Protein AF-A0A952XRR4-F1 (afdb_monomer_lite)

Foldseek 3Di:
DDDAWDWAPWAWEWEPDPPDFIKIKIKTWTWDQKQQWAKEWDFDVVQDDDQQETEIEIDIDGNDDDIDRDTDIHMYMDMDGDHVSRHQKYFYDYPNHTDDIYGYYYDPDDPDDDDPPDDDPPPPPPCDFFDKAFADFDWAWEDDDPAQKIKIKTKDKDQAPPKDWEWAFDPDPDPVTEITTIIGHDPDGHGDIDIDMYIDIGRRPPPDQWYWYQGPVGIDTHGHDYCPDDPPPVDVVVVLPQQFKFKKWFAADVPGDTAAIDIGRPPDDDPPRIDTDDDRDGPVVNVVCRVVPGDDPPDDPDDPDDDPDDPPPPPDDDD

Radius of gyration: 31.75 Å; chains: 1; bounding box: 53×64×87 Å

Secondary structure (DSSP, 8-state):
-PPPPPEEEEEEEEE--TTSPPEEEEEEEEEESSTTEEEEEEE-SS--S-TTEEEEEEEEEE--S------EEEEEEEEEE--TTS-SEEEEEETTEEEEEEEEEEE--------------------PPPEEEE---EEEEEE-TTSSEEEEEEEEEESSTT-EEEEEE-SS--SSPPEEEEEEE-SS-----EEEEEEEEEE-TT--SEEEEE-SS-EEEEEEE----STT---GGGTS-TTEEEEEEEPPPTTSPPEEEEEEETT----TTEEEEEEEEEHHHHHHHHHHHTSPPS-----S--PPPP---------

Structure (mmCIF, N/CA/C/O backbone):
data_AF-A0A952XRR4-F1
#
_entry.id   AF-A0A952XRR4-F1
#
loop_
_atom_site.group_PDB
_atom_site.id
_atom_site.type_symbol
_atom_site.label_atom_id
_atom_site.label_alt_id
_atom_site.label_comp_id
_atom_site.label_asym_id
_atom_site.label_entity_id
_atom_site.label_seq_id
_atom_site.pdbx_PDB_ins_code
_atom_site.Cartn_x
_atom_site.Cartn_y
_atom_site.Cartn_z
_atom_site.occupancy
_atom_site.B_iso_or_equiv
_atom_site.auth_seq_id
_atom_site.auth_comp_id
_atom_site.auth_asym_id
_atom_site.auth_atom_id
_atom_site.pdbx_PDB_model_num
ATOM 1 N N . MET A 1 1 ? 11.750 -14.545 -31.597 1.00 71.88 1 MET A N 1
ATOM 2 C CA . MET A 1 1 ? 11.313 -13.150 -31.357 1.00 71.88 1 MET A CA 1
ATOM 3 C C . MET A 1 1 ? 12.275 -12.533 -30.361 1.00 71.88 1 MET A C 1
ATOM 5 O O . MET A 1 1 ? 12.601 -13.214 -29.397 1.00 71.88 1 MET A O 1
ATOM 9 N N . ALA A 1 2 ? 12.751 -11.310 -30.592 1.00 88.38 2 ALA A N 1
ATOM 10 C CA . ALA A 1 2 ? 13.608 -10.628 -29.622 1.00 88.38 2 ALA A CA 1
ATOM 11 C C . ALA A 1 2 ? 12.838 -10.388 -28.312 1.00 88.38 2 ALA A C 1
ATOM 13 O O . ALA A 1 2 ? 11.663 -10.003 -28.353 1.00 88.38 2 ALA A O 1
ATOM 14 N N . SER A 1 3 ? 13.488 -10.621 -27.169 1.00 93.94 3 SER A N 1
ATOM 15 C CA . SER A 1 3 ? 12.963 -10.217 -25.862 1.00 93.94 3 SER A CA 1
ATOM 16 C C . SER A 1 3 ? 12.715 -8.708 -25.839 1.00 93.94 3 SER A C 1
ATOM 18 O O . SER A 1 3 ? 13.370 -7.958 -26.564 1.00 93.94 3 SER A O 1
ATOM 20 N N . ALA A 1 4 ? 11.752 -8.259 -25.034 1.00 96.50 4 ALA A N 1
ATOM 21 C CA . ALA A 1 4 ? 11.537 -6.828 -24.849 1.00 96.50 4 ALA A CA 1
ATOM 22 C C . ALA A 1 4 ? 12.793 -6.181 -24.235 1.00 96.50 4 ALA A C 1
ATOM 24 O O . ALA A 1 4 ? 13.387 -6.784 -23.335 1.00 96.50 4 ALA A O 1
ATOM 25 N N . PRO A 1 5 ? 13.213 -4.995 -24.709 1.00 96.94 5 PRO A N 1
ATOM 26 C CA . PRO A 1 5 ? 14.311 -4.264 -24.089 1.00 96.94 5 PRO A CA 1
ATOM 27 C C . PRO A 1 5 ? 13.912 -3.823 -22.679 1.00 96.94 5 PRO A C 1
ATOM 29 O O . PRO A 1 5 ? 12.733 -3.562 -22.414 1.00 96.94 5 PRO A O 1
ATOM 32 N N . LYS A 1 6 ? 14.882 -3.698 -21.767 1.00 97.81 6 LYS A N 1
ATOM 33 C CA . LYS A 1 6 ? 14.608 -3.100 -20.457 1.00 97.81 6 LYS A CA 1
ATOM 34 C C . LYS A 1 6 ? 14.248 -1.628 -20.633 1.00 97.81 6 LYS A C 1
ATOM 36 O O . LYS A 1 6 ? 14.866 -0.908 -21.416 1.00 97.81 6 LYS A O 1
ATOM 41 N N . VAL A 1 7 ? 13.261 -1.177 -19.872 1.00 97.94 7 VAL A N 1
ATOM 42 C CA . VAL A 1 7 ? 12.764 0.201 -19.887 1.00 97.94 7 VAL A CA 1
ATOM 43 C C . VAL A 1 7 ? 12.846 0.795 -18.488 1.00 97.94 7 VAL A C 1
ATOM 45 O O . VAL A 1 7 ? 12.654 0.084 -17.504 1.00 97.94 7 VAL A O 1
ATOM 48 N N . ARG A 1 8 ? 13.136 2.094 -18.372 1.00 97.44 8 ARG A N 1
ATOM 49 C CA . ARG A 1 8 ? 13.154 2.794 -17.078 1.00 97.44 8 ARG A CA 1
ATOM 50 C C . ARG A 1 8 ? 12.844 4.281 -17.218 1.00 97.44 8 ARG A C 1
ATOM 52 O O . ARG A 1 8 ? 12.846 4.824 -18.318 1.00 97.44 8 ARG A O 1
ATOM 59 N N . LYS A 1 9 ? 12.572 4.932 -16.081 1.00 96.62 9 LYS A N 1
ATOM 60 C CA . LYS A 1 9 ? 12.302 6.380 -15.966 1.00 96.62 9 LYS A CA 1
ATOM 61 C C . LYS A 1 9 ? 11.196 6.900 -16.902 1.00 96.62 9 LYS A C 1
ATOM 63 O O . LYS A 1 9 ? 11.224 8.059 -17.302 1.00 96.62 9 LYS A O 1
ATOM 68 N N . PHE A 1 10 ? 10.222 6.055 -17.237 1.00 97.56 10 PHE A N 1
ATOM 69 C CA . PHE A 1 10 ? 9.105 6.471 -18.073 1.00 97.56 10 PHE A CA 1
ATOM 70 C C . PHE A 1 10 ? 8.145 7.391 -17.320 1.00 97.56 10 PHE A C 1
ATOM 72 O O . PHE A 1 10 ? 7.809 7.148 -16.160 1.00 97.56 10 PHE A O 1
ATOM 79 N N . SER A 1 11 ? 7.682 8.432 -18.001 1.00 97.19 11 SER A N 1
ATOM 80 C CA . SER A 1 11 ? 6.614 9.308 -17.537 1.00 97.19 11 SER A CA 1
ATOM 81 C C . SER A 1 11 ? 5.786 9.812 -18.715 1.00 97.19 11 SER A C 1
ATOM 83 O O . SER A 1 11 ? 6.279 9.939 -19.838 1.00 97.19 11 SER A O 1
ATOM 85 N N . ALA A 1 12 ? 4.510 10.074 -18.446 1.00 97.56 12 ALA A N 1
ATOM 86 C CA . ALA A 1 12 ? 3.583 10.674 -19.390 1.00 97.56 12 ALA A CA 1
ATOM 87 C C . ALA A 1 12 ? 2.955 11.907 -18.734 1.00 97.56 12 ALA A C 1
ATOM 89 O O . ALA A 1 12 ? 2.339 11.802 -17.672 1.00 97.56 12 ALA A O 1
ATOM 90 N N . THR A 1 13 ? 3.129 13.078 -19.342 1.00 96.69 13 THR A N 1
ATOM 91 C CA . THR A 1 13 ? 2.585 14.336 -18.821 1.00 96.69 13 THR A CA 1
ATOM 92 C C . THR A 1 13 ? 1.915 15.151 -19.912 1.00 96.69 13 THR A C 1
ATOM 94 O O . THR A 1 13 ? 2.421 15.268 -21.029 1.00 96.69 13 THR A O 1
ATOM 97 N N . THR A 1 14 ? 0.772 15.747 -19.582 1.00 96.06 14 THR A N 1
ATOM 98 C CA . THR A 1 14 ? 0.142 16.748 -20.446 1.00 96.06 14 THR A CA 1
ATOM 99 C C . THR A 1 14 ? 0.664 18.130 -20.073 1.00 96.06 14 THR A C 1
ATOM 101 O O . THR A 1 14 ? 0.411 18.628 -18.973 1.00 96.06 14 THR A O 1
ATOM 104 N N . ASP A 1 15 ? 1.389 18.752 -20.999 1.00 92.88 15 ASP A N 1
ATOM 105 C CA . ASP A 1 15 ? 1.810 20.144 -20.898 1.00 92.88 15 ASP A CA 1
ATOM 106 C C . ASP A 1 15 ? 0.637 21.063 -21.265 1.00 92.88 15 ASP A C 1
ATOM 108 O O . ASP A 1 15 ? 0.012 20.930 -22.323 1.00 92.88 15 ASP A O 1
ATOM 112 N N . ARG A 1 16 ? 0.321 21.986 -20.354 1.00 89.38 16 ARG A N 1
ATOM 113 C CA . ARG A 1 16 ? -0.793 22.937 -20.455 1.00 89.38 16 ARG A CA 1
ATOM 114 C C . ARG A 1 16 ? -0.316 24.387 -20.567 1.00 89.38 16 ARG A C 1
ATOM 116 O O . ARG A 1 16 ? -1.114 25.292 -20.341 1.00 89.38 16 ARG A O 1
ATOM 123 N N . GLN A 1 17 ? 0.961 24.627 -20.869 1.00 84.19 17 GLN A N 1
ATOM 124 C CA . GLN A 1 17 ? 1.525 25.972 -20.844 1.00 84.19 17 GLN A CA 1
ATOM 125 C C . GLN A 1 17 ? 0.946 26.878 -21.959 1.00 84.19 17 GLN A C 1
ATOM 127 O O . GLN A 1 17 ? 1.117 26.599 -23.151 1.00 84.19 17 GLN A O 1
ATOM 132 N N . PRO A 1 18 ? 0.321 28.021 -21.611 1.00 82.75 18 PRO A N 1
ATOM 133 C CA . PRO A 1 18 ? -0.049 29.046 -22.589 1.00 82.75 18 PRO A CA 1
ATOM 134 C C . PRO A 1 18 ? 1.203 29.719 -23.189 1.00 82.75 18 PRO A C 1
ATOM 136 O O . PRO A 1 18 ? 2.201 29.878 -22.477 1.00 82.75 18 PRO A O 1
ATOM 139 N N . PRO A 1 19 ? 1.188 30.179 -24.458 1.00 77.38 19 PRO A N 1
ATOM 140 C CA . PRO A 1 19 ? 0.063 30.244 -25.403 1.00 77.38 19 PRO A CA 1
ATOM 141 C C . PRO A 1 19 ? -0.067 29.022 -26.347 1.00 77.38 19 PRO A C 1
ATOM 143 O O . PRO A 1 19 ? -0.636 29.135 -27.431 1.00 77.38 19 PRO A O 1
ATOM 146 N N . GLY A 1 20 ? 0.481 27.857 -25.988 1.00 82.06 20 GLY A N 1
ATOM 147 C CA . GLY A 1 20 ? 0.468 26.665 -26.844 1.00 82.06 20 GLY A CA 1
ATOM 148 C C . GLY A 1 20 ? -0.819 25.838 -26.759 1.00 82.06 20 GLY A C 1
ATOM 149 O O . GLY A 1 20 ? -1.538 25.869 -25.763 1.00 82.06 20 GLY A O 1
ATOM 150 N N . ARG A 1 21 ? -1.089 25.034 -27.802 1.00 90.38 21 ARG A N 1
ATOM 151 C CA . ARG A 1 21 ? -2.020 23.897 -27.680 1.00 90.38 21 ARG A CA 1
ATOM 152 C C . ARG A 1 21 ? -1.421 22.888 -26.707 1.00 90.38 21 ARG A C 1
ATOM 154 O O . ARG A 1 21 ? -0.220 22.633 -26.787 1.00 90.38 21 ARG A O 1
ATOM 161 N N . SER A 1 22 ? -2.256 22.304 -25.854 1.00 92.81 22 SER A N 1
ATOM 162 C CA . SER A 1 22 ? -1.836 21.236 -24.951 1.00 92.81 22 SER A CA 1
ATOM 163 C C . SER A 1 22 ? -1.204 20.075 -25.721 1.00 92.81 22 SER A C 1
ATOM 165 O O . SER A 1 22 ? -1.633 19.724 -26.827 1.00 92.81 22 SER A O 1
ATOM 167 N N . ARG A 1 23 ? -0.129 19.523 -25.159 1.00 96.38 23 ARG A N 1
ATOM 168 C CA . ARG A 1 23 ? 0.633 18.421 -25.756 1.00 96.38 23 ARG A CA 1
ATOM 169 C C . ARG A 1 23 ? 0.856 17.341 -24.718 1.00 96.38 23 ARG A C 1
ATOM 171 O O . ARG A 1 23 ? 1.239 17.644 -23.592 1.00 96.38 23 ARG A O 1
ATOM 178 N N . LEU A 1 24 ? 0.666 16.094 -25.117 1.00 96.94 24 LEU A N 1
ATOM 179 C CA . LEU A 1 24 ? 1.133 14.955 -24.350 1.00 96.94 24 LEU A CA 1
ATOM 180 C C . LEU A 1 24 ? 2.618 14.755 -24.650 1.00 96.94 24 LEU A C 1
ATOM 182 O O . LEU A 1 24 ? 3.010 14.663 -25.813 1.00 96.94 24 LEU A O 1
ATOM 186 N N . ASN A 1 25 ? 3.428 14.670 -23.603 1.00 97.50 25 ASN A N 1
ATOM 187 C CA . ASN A 1 25 ? 4.830 14.299 -23.675 1.00 97.50 25 ASN A CA 1
ATOM 188 C C . ASN A 1 25 ? 5.021 12.966 -22.958 1.00 97.50 25 ASN A C 1
ATOM 190 O O . ASN A 1 25 ? 4.686 12.835 -21.783 1.00 97.50 25 ASN A O 1
ATOM 194 N N . VAL A 1 26 ? 5.582 11.991 -23.663 1.00 97.56 26 VAL A N 1
ATOM 195 C CA . VAL A 1 26 ? 6.008 10.714 -23.096 1.00 97.56 26 VAL A CA 1
ATOM 196 C C . VAL A 1 26 ? 7.517 10.637 -23.239 1.00 97.56 26 VAL A C 1
ATOM 198 O O . VAL A 1 26 ? 8.047 10.742 -24.345 1.00 97.56 26 VAL A O 1
ATOM 201 N N . VAL A 1 27 ? 8.214 10.494 -22.121 1.00 98.06 27 VAL A N 1
ATOM 202 C CA . VAL A 1 27 ? 9.677 10.398 -22.072 1.00 98.06 27 VAL A CA 1
ATOM 203 C C . VAL A 1 27 ? 10.075 9.179 -21.260 1.00 98.06 27 VAL A C 1
ATOM 205 O O . VAL A 1 27 ? 9.354 8.788 -20.347 1.00 98.06 27 VAL A O 1
ATOM 208 N N . GLY A 1 28 ? 11.209 8.572 -21.589 1.00 97.81 28 GLY A N 1
ATOM 209 C CA . GLY A 1 28 ? 11.762 7.444 -20.847 1.00 97.81 28 GLY A CA 1
ATOM 210 C C . GLY A 1 28 ? 13.133 7.039 -21.368 1.00 97.81 28 GLY A C 1
ATOM 211 O O . GLY A 1 28 ? 13.676 7.675 -22.267 1.00 97.81 28 GLY A O 1
ATOM 212 N N . GLU A 1 29 ? 13.685 5.967 -20.814 1.00 98.25 29 GLU A N 1
ATOM 213 C CA . GLU A 1 29 ? 14.957 5.382 -21.236 1.00 98.25 29 GLU A CA 1
ATOM 214 C C . GLU A 1 29 ? 14.770 3.905 -21.606 1.00 98.25 29 GLU A C 1
ATOM 216 O O . GLU A 1 29 ? 14.069 3.164 -20.911 1.00 98.25 29 GLU A O 1
ATOM 221 N N . VAL A 1 30 ? 15.422 3.464 -22.683 1.00 98.12 30 VAL A N 1
ATOM 222 C CA . VAL A 1 30 ? 15.334 2.097 -23.219 1.00 98.12 30 VAL A CA 1
ATOM 223 C C . VAL A 1 30 ? 16.735 1.526 -23.409 1.00 98.12 30 VAL A C 1
ATOM 225 O O . VAL A 1 30 ? 17.606 2.193 -23.963 1.00 98.12 30 VAL A O 1
ATOM 228 N N . GLU A 1 31 ? 16.954 0.296 -22.955 1.00 98.06 31 GLU A N 1
ATOM 229 C CA . GLU A 1 31 ? 18.200 -0.442 -23.160 1.00 98.06 31 GLU A CA 1
ATOM 230 C C . GLU A 1 31 ? 18.391 -0.774 -24.648 1.00 98.06 31 GLU A C 1
ATOM 232 O O . GLU A 1 31 ? 17.513 -1.330 -25.311 1.00 98.06 31 GLU A O 1
ATOM 237 N N . THR A 1 32 ? 19.562 -0.432 -25.171 1.00 97.44 32 THR A N 1
ATOM 238 C CA . THR A 1 32 ? 20.011 -0.745 -26.529 1.00 97.44 32 THR A CA 1
ATOM 239 C C . THR A 1 32 ? 21.339 -1.474 -26.453 1.00 97.44 32 THR A C 1
ATOM 241 O O . THR A 1 32 ? 22.098 -1.241 -25.521 1.00 97.44 32 THR A O 1
ATOM 244 N N . ILE A 1 33 ? 21.601 -2.366 -27.408 1.00 96.62 33 ILE A N 1
ATOM 245 C CA . ILE A 1 33 ? 22.792 -3.233 -27.408 1.00 96.62 33 ILE A CA 1
ATOM 246 C C . ILE A 1 33 ? 23.979 -2.659 -28.193 1.00 96.62 33 ILE A C 1
ATOM 248 O O . ILE A 1 33 ? 25.043 -3.266 -28.181 1.00 96.62 33 ILE A O 1
ATOM 252 N N . ALA A 1 34 ? 23.779 -1.550 -28.913 1.00 96.62 34 ALA A N 1
ATOM 253 C CA . ALA A 1 34 ? 24.823 -0.919 -29.710 1.00 96.62 34 ALA A CA 1
ATOM 254 C C . ALA A 1 34 ? 24.590 0.587 -29.905 1.00 96.62 34 ALA A C 1
ATOM 256 O O . ALA A 1 34 ? 23.456 1.079 -29.856 1.00 96.62 34 ALA A O 1
ATOM 257 N N . GLY A 1 35 ? 25.677 1.301 -30.190 1.00 94.31 35 GLY A N 1
ATOM 258 C CA . GLY A 1 35 ? 25.749 2.757 -30.327 1.00 94.31 35 GLY A CA 1
ATOM 259 C C . GLY A 1 35 ? 24.868 3.344 -31.424 1.00 94.31 35 GLY A C 1
ATOM 260 O O . GLY A 1 35 ? 24.345 4.447 -31.289 1.00 94.31 35 GLY A O 1
ATOM 261 N N . ASN A 1 36 ? 24.676 2.583 -32.499 1.00 96.44 36 ASN A N 1
ATOM 262 C CA . ASN A 1 36 ? 23.888 2.951 -33.676 1.00 96.44 36 ASN A CA 1
ATOM 263 C C . ASN A 1 36 ? 22.411 2.528 -33.581 1.00 96.44 36 ASN A C 1
ATOM 265 O O . ASN A 1 36 ? 21.672 2.613 -34.561 1.00 96.44 36 ASN A O 1
ATOM 269 N N . LYS A 1 37 ? 21.966 2.019 -32.429 1.00 97.38 37 LYS A N 1
ATOM 270 C CA . LYS A 1 37 ? 20.573 1.631 -32.199 1.00 97.38 37 LYS A CA 1
ATOM 271 C C . LYS A 1 37 ? 19.880 2.716 -31.387 1.00 97.38 37 LYS A C 1
ATOM 273 O O . LYS A 1 37 ? 20.260 2.969 -30.250 1.00 97.38 37 LYS A O 1
ATOM 278 N N . GLN A 1 38 ? 18.830 3.319 -31.940 1.00 98.06 38 GLN A N 1
ATOM 279 C CA . GLN A 1 38 ? 18.064 4.371 -31.273 1.00 98.06 38 GLN A CA 1
ATOM 280 C C . GLN A 1 38 ? 16.625 3.908 -31.000 1.00 98.06 38 GLN A C 1
ATOM 282 O O . GLN A 1 38 ? 15.927 3.498 -31.935 1.00 98.06 38 GLN A O 1
ATOM 287 N N . PRO A 1 39 ? 16.136 3.978 -29.748 1.00 98.31 39 PRO A N 1
ATOM 288 C CA . PRO A 1 39 ? 14.740 3.695 -29.454 1.00 98.31 39 PRO A CA 1
ATOM 289 C C . PRO A 1 39 ? 13.832 4.783 -30.037 1.00 98.31 39 PRO A C 1
ATOM 291 O O . PRO A 1 39 ? 14.144 5.976 -29.996 1.00 98.31 39 PRO A O 1
ATOM 294 N N . LYS A 1 40 ? 12.676 4.371 -30.551 1.00 98.44 40 LYS A N 1
ATOM 295 C CA . LYS A 1 40 ? 11.651 5.250 -31.110 1.00 98.44 40 LYS A CA 1
ATOM 296 C C . LYS A 1 40 ? 10.270 4.784 -30.671 1.00 98.44 40 LYS A C 1
ATOM 298 O O . LYS A 1 40 ? 9.951 3.602 -30.753 1.00 98.44 40 LYS A O 1
ATOM 303 N N . LEU A 1 41 ? 9.447 5.734 -30.245 1.00 98.56 41 LEU A N 1
ATOM 304 C CA . LEU A 1 41 ? 8.028 5.522 -29.985 1.00 98.56 41 LEU A CA 1
ATOM 305 C C . LEU A 1 41 ? 7.218 6.026 -31.179 1.00 98.56 41 LEU A C 1
ATOM 307 O O . LEU A 1 41 ? 7.462 7.123 -31.687 1.00 98.56 41 LEU A O 1
ATOM 311 N N . SER A 1 42 ? 6.236 5.243 -31.604 1.00 98.38 42 SER A N 1
ATOM 312 C CA . SER A 1 42 ? 5.243 5.637 -32.603 1.00 98.38 42 SER A CA 1
ATOM 313 C C . SER A 1 42 ? 3.839 5.297 -32.128 1.00 98.38 42 SER A C 1
ATOM 315 O O . SER A 1 42 ? 3.653 4.375 -31.340 1.00 98.38 42 SER A O 1
ATOM 317 N N . ARG A 1 43 ? 2.837 6.026 -32.620 1.00 98.38 43 ARG A N 1
ATOM 318 C CA . ARG A 1 43 ? 1.434 5.709 -32.352 1.00 98.38 43 ARG A CA 1
ATOM 319 C C . ARG A 1 43 ? 1.101 4.339 -32.947 1.00 98.38 43 ARG A C 1
ATOM 321 O O . ARG A 1 43 ? 1.449 4.075 -34.092 1.00 98.38 43 ARG A O 1
ATOM 328 N N . ALA A 1 44 ? 0.462 3.480 -32.162 1.00 97.81 44 ALA A N 1
ATOM 329 C CA . ALA A 1 44 ? 0.029 2.166 -32.616 1.00 97.81 44 ALA A CA 1
ATOM 330 C C . ALA A 1 44 ? -1.137 2.249 -33.607 1.00 97.81 44 ALA A C 1
ATOM 332 O O . ALA A 1 44 ? -2.062 3.045 -33.423 1.00 97.81 44 ALA A O 1
ATOM 333 N N . GLU A 1 45 ? -1.156 1.351 -34.585 1.00 97.12 45 GLU A N 1
ATOM 334 C CA . GLU A 1 45 ? -2.295 1.158 -35.481 1.00 97.12 45 GLU A CA 1
ATOM 335 C C . GLU A 1 45 ? -2.705 -0.323 -35.457 1.00 97.12 45 GLU A C 1
ATOM 337 O O . GLU A 1 45 ? -1.911 -1.177 -35.856 1.00 97.12 45 GLU A O 1
ATOM 342 N N . PRO A 1 46 ? -3.906 -0.668 -34.945 1.00 96.19 46 PRO A N 1
ATOM 343 C CA . PRO A 1 46 ? -4.957 0.206 -34.398 1.00 96.19 46 PRO A CA 1
ATOM 344 C C . PRO A 1 46 ? -4.704 0.680 -32.946 1.00 96.19 46 PRO A C 1
ATOM 346 O O . PRO A 1 46 ? -3.956 0.056 -32.193 1.00 96.19 46 PRO A O 1
ATOM 349 N N . GLN A 1 47 ? -5.409 1.741 -32.524 1.00 96.50 47 GLN A N 1
ATOM 350 C CA . GLN A 1 47 ? -5.356 2.341 -31.171 1.00 96.50 47 GLN A CA 1
ATOM 351 C C . GLN A 1 47 ? -6.144 1.585 -30.081 1.00 96.50 47 GLN A C 1
ATOM 353 O O . GLN A 1 47 ? -6.305 2.079 -28.971 1.00 96.50 47 GLN A O 1
ATOM 358 N N . GLY A 1 48 ? -6.610 0.368 -30.364 1.00 93.62 48 GLY A N 1
ATOM 359 C CA . GLY A 1 48 ? -7.444 -0.394 -29.434 1.00 93.62 48 GLY A CA 1
ATOM 360 C C . GLY A 1 48 ? -8.858 0.181 -29.281 1.00 93.62 48 GLY A C 1
ATOM 361 O O . GLY A 1 48 ? -9.288 1.030 -30.057 1.00 93.62 48 GLY A O 1
ATOM 362 N N . ILE A 1 49 ? -9.603 -0.347 -28.304 1.00 93.19 49 ILE A N 1
ATOM 363 C CA . ILE A 1 49 ? -11.034 -0.045 -28.097 1.00 93.19 49 ILE A CA 1
ATOM 364 C C . ILE A 1 49 ? -11.235 1.054 -27.039 1.00 93.19 49 ILE A C 1
ATOM 366 O O . ILE A 1 49 ? -12.274 1.704 -27.025 1.00 93.19 49 ILE A O 1
ATOM 370 N N . VAL A 1 50 ? -10.256 1.274 -26.153 1.00 93.81 50 VAL A N 1
ATOM 371 C CA . VAL A 1 50 ? -10.350 2.247 -25.053 1.00 93.81 50 VAL A CA 1
ATOM 372 C C . VAL A 1 50 ? -9.888 3.622 -25.553 1.00 93.81 50 VAL A C 1
ATOM 374 O O . VAL A 1 50 ? -8.685 3.840 -25.674 1.00 93.81 50 VAL A O 1
ATOM 377 N N . PRO A 1 51 ? -10.796 4.581 -25.821 1.00 94.94 51 PRO A N 1
ATOM 378 C CA . PRO A 1 51 ? -10.439 5.838 -26.486 1.00 94.94 51 PRO A CA 1
ATOM 379 C C . PRO A 1 51 ? -9.594 6.777 -25.611 1.00 94.94 51 PRO A C 1
ATOM 381 O O . PRO A 1 51 ? -8.920 7.663 -26.129 1.00 94.94 51 PRO A O 1
ATOM 384 N N . THR A 1 52 ? -9.628 6.589 -24.290 1.00 97.00 52 THR A N 1
ATOM 385 C CA . THR A 1 52 ? -8.877 7.381 -23.304 1.00 97.00 52 THR A CA 1
ATOM 386 C C . THR A 1 52 ? -7.485 6.820 -23.007 1.00 97.00 52 THR A C 1
ATOM 388 O O . THR A 1 52 ? -6.777 7.368 -22.156 1.00 97.00 52 THR A O 1
ATOM 391 N N . GLN A 1 53 ? -7.083 5.734 -23.674 1.00 97.75 53 GLN A N 1
ATOM 392 C CA . GLN A 1 53 ? -5.752 5.149 -23.571 1.00 97.75 53 GLN A CA 1
ATOM 393 C C . GLN A 1 53 ? -5.008 5.343 -24.891 1.00 97.75 53 GLN A C 1
ATOM 395 O O . GLN A 1 53 ? -5.460 4.894 -25.940 1.00 97.75 53 GLN A O 1
ATOM 400 N N . LEU A 1 54 ? -3.845 5.989 -24.837 1.00 98.25 54 LEU A N 1
ATOM 401 C CA . LEU A 1 54 ? -2.953 6.070 -25.989 1.00 98.25 54 LEU A CA 1
ATOM 402 C C . LEU A 1 54 ? -2.081 4.817 -26.042 1.00 98.25 54 LEU A C 1
ATOM 404 O O . LEU A 1 54 ? -1.383 4.514 -25.075 1.00 98.25 54 LEU A O 1
ATOM 408 N N . ILE A 1 55 ? -2.066 4.120 -27.175 1.00 98.44 55 ILE A N 1
ATOM 409 C CA . ILE A 1 55 ? -1.170 2.976 -27.373 1.00 98.44 55 ILE A CA 1
ATOM 410 C C . ILE A 1 55 ? 0.032 3.413 -28.216 1.00 98.44 55 ILE A C 1
ATOM 412 O O . ILE A 1 55 ? -0.132 3.931 -29.324 1.00 98.44 55 ILE A O 1
ATOM 416 N N . LEU A 1 56 ? 1.241 3.192 -27.703 1.00 98.56 56 LEU A N 1
ATOM 417 C CA . LEU A 1 56 ? 2.502 3.460 -28.391 1.00 98.56 56 LEU A CA 1
ATOM 418 C C . LEU A 1 56 ? 3.252 2.156 -28.661 1.00 98.56 56 LEU A C 1
ATOM 420 O O . LEU A 1 56 ? 3.369 1.304 -27.784 1.00 98.56 56 LEU A O 1
ATOM 424 N N . ASP A 1 57 ? 3.809 2.028 -29.858 1.00 98.56 57 ASP A N 1
ATOM 425 C CA . ASP A 1 57 ? 4.732 0.960 -30.219 1.00 98.56 57 ASP A CA 1
ATOM 426 C C . ASP A 1 57 ? 6.173 1.452 -30.061 1.00 98.56 57 ASP A C 1
ATOM 428 O O . ASP A 1 57 ? 6.587 2.454 -30.650 1.00 98.56 57 ASP A O 1
ATOM 432 N N . LEU A 1 58 ? 6.934 0.740 -29.233 1.00 98.38 58 LEU A N 1
ATOM 433 C CA . LEU A 1 58 ? 8.365 0.917 -29.071 1.00 98.38 58 LEU A CA 1
ATOM 434 C C . LEU A 1 58 ? 9.093 0.099 -30.137 1.00 98.38 58 LEU A C 1
ATOM 436 O O . LEU A 1 58 ? 8.886 -1.106 -30.270 1.00 98.38 58 LEU A O 1
ATOM 440 N N . THR A 1 59 ? 9.978 0.760 -30.871 1.00 98.19 59 THR A N 1
ATOM 441 C CA . THR A 1 59 ? 10.853 0.157 -31.879 1.00 98.19 59 THR A CA 1
ATOM 442 C C . THR A 1 59 ? 12.296 0.581 -31.626 1.00 98.19 59 THR A C 1
ATOM 444 O O . THR A 1 59 ? 12.550 1.604 -30.991 1.00 98.19 59 THR A O 1
ATOM 447 N N . ILE A 1 60 ? 13.256 -0.214 -32.096 1.00 98.00 60 ILE A N 1
ATOM 448 C CA . ILE A 1 60 ? 14.678 0.145 -32.094 1.00 98.00 60 ILE A CA 1
ATOM 449 C C . ILE A 1 60 ? 15.093 0.288 -33.552 1.00 98.00 60 ILE A C 1
ATOM 451 O O . ILE A 1 60 ? 15.060 -0.683 -34.306 1.00 98.00 60 ILE A O 1
ATOM 455 N N . VAL A 1 61 ? 15.446 1.506 -33.949 1.00 97.62 61 VAL A N 1
ATOM 456 C CA . VAL A 1 61 ? 15.838 1.835 -35.319 1.00 97.62 61 VAL A CA 1
ATOM 457 C C . VAL A 1 61 ? 17.358 1.840 -35.406 1.00 97.62 61 VAL A C 1
ATOM 459 O O . VAL A 1 61 ? 18.031 2.353 -34.515 1.00 97.62 61 VAL A O 1
ATOM 462 N N . ASP A 1 62 ? 17.898 1.259 -36.472 1.00 96.69 62 ASP A N 1
ATOM 463 C CA . ASP A 1 62 ? 19.313 1.398 -36.806 1.00 96.69 62 ASP A CA 1
ATOM 464 C C . ASP A 1 62 ? 19.527 2.745 -37.498 1.00 96.69 62 ASP A C 1
ATOM 466 O O . ASP A 1 62 ? 18.935 3.005 -38.546 1.00 96.69 62 ASP A O 1
ATOM 470 N N . THR A 1 63 ? 20.330 3.619 -36.899 1.00 95.50 63 THR A N 1
ATOM 471 C CA . THR A 1 63 ? 20.645 4.934 -37.470 1.00 95.50 63 THR A CA 1
ATOM 472 C C . THR A 1 63 ? 21.736 4.869 -38.540 1.00 95.50 63 THR A C 1
ATOM 474 O O . THR A 1 63 ? 22.051 5.894 -39.140 1.00 95.50 63 THR A O 1
ATOM 477 N N . GLY A 1 64 ? 22.305 3.688 -38.798 1.00 90.62 64 GLY A N 1
ATOM 478 C CA . GLY A 1 64 ? 23.463 3.505 -39.663 1.00 90.62 64 GLY A CA 1
ATOM 479 C C . GLY A 1 64 ? 24.773 3.951 -39.003 1.00 90.62 64 GLY A C 1
ATOM 480 O O . GLY A 1 64 ? 24.787 4.491 -37.896 1.00 90.62 64 GLY A O 1
ATOM 481 N N . GLY A 1 65 ? 25.886 3.714 -39.702 1.00 89.62 65 GLY A N 1
ATOM 482 C CA . GLY A 1 65 ? 27.242 3.974 -39.203 1.00 89.62 65 GLY A CA 1
ATOM 483 C C . GLY A 1 65 ? 27.834 2.809 -38.402 1.00 89.62 65 GLY A C 1
ATOM 484 O O . GLY A 1 65 ? 27.123 1.895 -37.986 1.00 89.62 65 GLY A O 1
ATOM 485 N N . GLY A 1 66 ? 29.157 2.820 -38.215 1.00 89.69 66 GLY A N 1
ATOM 486 C CA . GLY A 1 66 ? 29.829 1.860 -37.337 1.00 89.69 66 GLY A CA 1
ATOM 487 C C . GLY A 1 66 ? 29.419 2.115 -35.888 1.00 89.69 66 GLY A C 1
ATOM 488 O O . GLY A 1 66 ? 29.796 3.137 -35.320 1.00 89.69 66 GLY A O 1
ATOM 489 N N . GLY A 1 67 ? 28.610 1.223 -35.317 1.00 86.62 67 GLY A N 1
ATOM 490 C CA . GLY A 1 67 ? 28.244 1.248 -33.903 1.00 86.62 67 GLY A CA 1
ATOM 491 C C . GLY A 1 67 ? 29.290 0.545 -33.041 1.00 86.62 67 GLY A C 1
ATOM 492 O O . GLY A 1 67 ? 29.941 -0.397 -33.487 1.00 86.62 67 GLY A O 1
ATOM 493 N N . THR A 1 68 ? 29.445 1.001 -31.803 1.00 89.94 68 THR A N 1
ATOM 494 C CA . THR A 1 68 ? 30.116 0.239 -30.747 1.00 89.94 68 THR A CA 1
ATOM 495 C C . THR A 1 68 ? 29.168 -0.818 -30.191 1.00 89.94 68 THR A C 1
ATOM 497 O O . THR A 1 68 ? 27.963 -0.581 -30.128 1.00 89.94 68 THR A O 1
ATOM 500 N N . ASP A 1 69 ? 29.704 -1.957 -29.754 1.00 92.38 69 ASP A N 1
ATOM 501 C CA . ASP A 1 69 ? 28.964 -2.943 -28.959 1.00 92.38 69 ASP A CA 1
ATOM 502 C C . ASP A 1 69 ? 28.857 -2.443 -27.506 1.00 92.38 69 ASP A C 1
ATOM 504 O O . ASP A 1 69 ? 29.560 -2.907 -26.607 1.00 92.38 69 ASP A O 1
ATOM 508 N N . ASP A 1 70 ? 28.026 -1.424 -27.279 1.00 93.56 70 ASP A N 1
ATOM 509 C CA . ASP A 1 70 ? 27.742 -0.854 -25.962 1.00 93.56 70 ASP A CA 1
ATOM 510 C C . ASP A 1 70 ? 26.281 -1.075 -25.555 1.00 93.56 70 ASP A C 1
ATOM 512 O O . ASP A 1 70 ? 25.342 -0.605 -26.202 1.00 93.56 70 ASP A O 1
ATOM 516 N N . VAL A 1 71 ? 26.090 -1.764 -24.424 1.00 95.81 71 VAL A N 1
ATOM 517 C CA . VAL A 1 71 ? 24.778 -1.874 -23.782 1.00 95.81 71 VAL A CA 1
ATOM 518 C C . VAL A 1 71 ? 24.525 -0.611 -22.967 1.00 95.81 71 VAL A C 1
ATOM 520 O O . VAL A 1 71 ? 25.140 -0.402 -21.922 1.00 95.81 71 VAL A O 1
ATOM 523 N N . ALA A 1 72 ? 23.614 0.237 -23.441 1.00 96.56 72 ALA A N 1
ATOM 524 C CA . ALA A 1 72 ? 23.320 1.525 -22.823 1.00 96.56 72 ALA A CA 1
ATOM 525 C C . ALA A 1 72 ? 21.821 1.840 -22.828 1.00 96.56 72 ALA A C 1
ATOM 527 O O . ALA A 1 72 ? 21.088 1.494 -23.759 1.00 96.56 72 ALA A O 1
ATOM 528 N N . PHE A 1 73 ? 21.373 2.551 -21.793 1.00 97.94 73 PHE A N 1
ATOM 529 C CA . PHE A 1 73 ? 20.035 3.133 -21.734 1.00 97.94 73 PHE A CA 1
ATOM 530 C C . PHE A 1 73 ? 20.012 4.450 -22.506 1.00 97.94 73 PHE A C 1
ATOM 532 O O . PHE A 1 73 ? 20.715 5.393 -22.149 1.00 97.94 73 PHE A O 1
ATOM 539 N N . ARG A 1 74 ?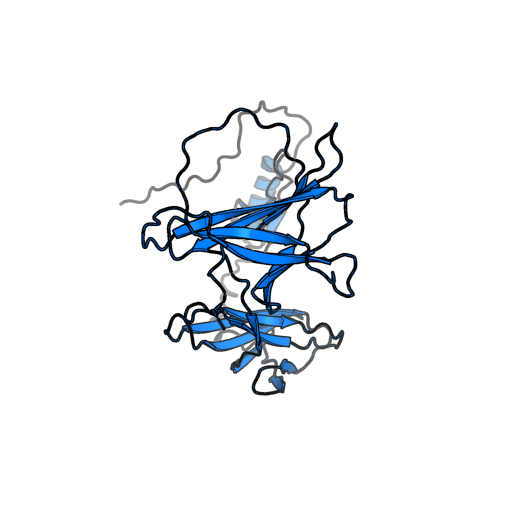 19.197 4.516 -23.560 1.00 97.12 74 ARG A N 1
ATOM 540 C CA . ARG A 1 74 ? 19.047 5.697 -24.416 1.00 97.12 74 ARG A CA 1
ATOM 541 C C . ARG A 1 74 ? 17.687 6.333 -24.214 1.00 97.12 74 ARG A C 1
ATOM 543 O O . ARG A 1 74 ? 16.679 5.635 -24.091 1.00 97.12 74 ARG A O 1
ATOM 550 N N . GLU A 1 75 ? 17.664 7.659 -24.197 1.00 97.88 75 GLU A N 1
ATOM 551 C CA . GLU A 1 75 ? 16.420 8.407 -24.072 1.00 97.88 75 GLU A CA 1
ATOM 552 C C . GLU A 1 75 ? 15.518 8.189 -25.290 1.00 97.88 75 GLU A C 1
ATOM 554 O O . GLU A 1 75 ? 15.964 8.171 -26.440 1.00 97.88 75 GLU A O 1
ATOM 559 N N . VAL A 1 76 ? 14.222 8.072 -25.024 1.00 98.12 76 VAL A N 1
ATOM 560 C CA . VAL A 1 76 ? 13.170 8.075 -26.032 1.00 98.12 76 VAL A CA 1
ATOM 561 C C . VAL A 1 76 ? 12.126 9.116 -25.663 1.00 98.12 76 VAL A C 1
ATOM 563 O O . VAL A 1 76 ? 11.787 9.302 -24.492 1.00 98.12 76 VAL A O 1
ATOM 566 N N . ARG A 1 77 ? 11.615 9.811 -26.678 1.00 98.19 77 ARG A N 1
ATOM 567 C CA . ARG A 1 77 ? 10.589 10.838 -26.527 1.00 98.19 77 ARG A CA 1
ATOM 568 C C . ARG A 1 77 ? 9.507 10.658 -27.577 1.00 98.19 77 ARG A C 1
ATOM 570 O O . ARG A 1 77 ? 9.801 10.419 -28.746 1.00 98.19 77 ARG A O 1
ATOM 577 N N . TYR A 1 78 ? 8.268 10.837 -27.151 1.00 98.25 78 TYR A N 1
ATOM 578 C CA . TYR A 1 78 ? 7.102 10.985 -28.002 1.00 98.25 78 TYR A CA 1
ATOM 579 C C . TYR A 1 78 ? 6.340 12.236 -27.582 1.00 98.25 78 TYR A C 1
ATOM 581 O O . TYR A 1 78 ? 6.136 12.473 -26.391 1.00 98.25 78 TYR A O 1
ATOM 589 N N . THR A 1 79 ? 5.918 13.032 -28.557 1.00 97.44 79 THR A N 1
ATOM 590 C CA . THR A 1 79 ? 5.121 14.231 -28.311 1.00 97.44 79 THR A CA 1
ATOM 591 C C . THR A 1 79 ? 4.011 14.304 -29.343 1.00 97.44 79 THR A C 1
ATOM 593 O O . THR A 1 79 ? 4.283 14.227 -30.541 1.00 97.44 79 THR A O 1
ATOM 596 N N . GLU A 1 80 ? 2.779 14.522 -28.892 1.00 97.00 80 GLU A N 1
ATOM 597 C CA . GLU A 1 80 ? 1.654 14.805 -29.781 1.00 97.00 80 GLU A CA 1
ATOM 598 C C . GLU A 1 80 ? 0.685 15.836 -29.181 1.00 97.00 80 GLU A C 1
ATOM 600 O O . GLU A 1 80 ? 0.636 16.003 -27.959 1.00 97.00 80 GLU A O 1
ATOM 605 N N . PRO A 1 81 ? -0.087 16.563 -30.009 1.00 97.06 81 PRO A N 1
ATOM 606 C CA . PRO A 1 81 ? -1.176 17.400 -29.518 1.00 97.06 81 PRO A CA 1
ATOM 607 C C . PRO A 1 81 ? -2.227 16.553 -28.791 1.00 97.06 81 PRO A C 1
ATOM 609 O O . PRO A 1 81 ? -2.707 15.566 -29.341 1.00 97.06 81 PRO A O 1
ATOM 612 N N . ALA A 1 82 ? -2.618 16.966 -27.588 1.00 96.56 82 ALA A N 1
ATOM 613 C CA . ALA A 1 82 ? -3.652 16.288 -26.812 1.00 96.56 82 ALA A CA 1
ATOM 614 C C . ALA A 1 82 ? -4.460 17.313 -26.013 1.00 96.56 82 ALA A C 1
ATOM 616 O O . ALA A 1 82 ? -3.883 18.192 -25.371 1.00 96.56 82 ALA A O 1
ATOM 617 N N . ALA A 1 83 ? -5.788 17.219 -26.049 1.00 95.25 83 ALA A N 1
ATOM 618 C CA . ALA A 1 83 ? -6.646 18.039 -25.201 1.00 95.25 83 ALA A CA 1
ATOM 619 C C . ALA A 1 83 ? -6.512 17.615 -23.722 1.00 95.25 83 ALA A C 1
ATOM 621 O O . ALA A 1 83 ? -6.225 16.446 -23.444 1.00 95.25 83 ALA A O 1
ATOM 622 N N . PRO A 1 84 ? -6.731 18.528 -22.755 1.00 91.69 84 PRO A N 1
ATOM 623 C CA . PRO A 1 84 ? -6.755 18.167 -21.339 1.00 91.69 84 PRO A CA 1
ATOM 624 C C . PRO A 1 84 ? -7.733 17.017 -21.070 1.00 91.69 84 PRO A C 1
ATOM 626 O O . PRO A 1 84 ? -8.872 17.054 -21.531 1.00 91.69 84 PRO A O 1
ATOM 629 N N . GLY A 1 85 ? -7.274 15.985 -20.359 1.00 92.69 85 GLY A N 1
ATOM 630 C CA . GLY A 1 85 ? -8.074 14.795 -20.049 1.00 92.69 85 GLY A CA 1
ATOM 631 C C . GLY A 1 85 ? -8.355 13.855 -21.229 1.00 92.69 85 GLY A C 1
ATOM 632 O O . GLY A 1 85 ? -9.032 12.850 -21.033 1.00 92.69 85 GLY A O 1
ATOM 633 N N . GLN A 1 86 ? -7.839 14.129 -22.437 1.00 97.19 86 GLN A N 1
ATOM 634 C CA . GLN A 1 86 ? -8.038 13.252 -23.599 1.00 97.19 86 GLN A CA 1
ATOM 635 C C . GLN A 1 86 ? -7.461 11.852 -23.364 1.00 97.19 86 GLN A C 1
ATOM 637 O O . GLN A 1 86 ? -8.090 10.856 -23.719 1.00 97.19 86 GLN A O 1
ATOM 642 N N . PHE A 1 87 ? -6.278 11.783 -22.752 1.00 97.81 87 PHE A N 1
ATOM 643 C CA . PHE A 1 87 ? -5.631 10.532 -22.381 1.00 97.81 87 PHE A CA 1
ATOM 644 C C . PHE A 1 87 ? -5.465 10.466 -20.868 1.00 97.81 87 PHE A C 1
ATOM 646 O O . PHE A 1 87 ? -4.931 11.385 -20.253 1.00 97.81 87 PHE A O 1
ATOM 653 N N . THR A 1 88 ? -5.918 9.359 -20.289 1.00 96.75 88 THR A N 1
ATOM 654 C CA . THR A 1 88 ? -5.771 9.046 -18.858 1.00 96.75 88 THR A CA 1
ATOM 655 C C . THR A 1 88 ? -4.613 8.084 -18.615 1.00 96.75 88 THR A C 1
ATOM 657 O O . THR A 1 88 ? -3.991 8.121 -17.558 1.00 96.75 88 THR A O 1
ATOM 660 N N . SER A 1 89 ? -4.282 7.260 -19.616 1.00 97.31 89 SER A N 1
ATOM 661 C CA . SER A 1 89 ? -3.155 6.331 -19.570 1.00 97.31 89 SER A CA 1
ATOM 662 C C . SER A 1 89 ? -2.450 6.203 -20.923 1.00 97.31 89 SER A C 1
ATOM 664 O O . SER A 1 89 ? -3.037 6.461 -21.977 1.00 97.31 89 SER A O 1
ATOM 666 N N . VAL A 1 90 ? -1.182 5.788 -20.889 1.00 98.25 90 VAL A N 1
ATOM 667 C CA . VAL A 1 90 ? -0.382 5.425 -22.066 1.00 98.25 90 VAL A CA 1
ATOM 668 C C . VAL A 1 90 ? 0.093 3.983 -21.919 1.00 98.25 90 VAL A C 1
ATOM 670 O O . VAL A 1 90 ? 0.773 3.653 -20.950 1.00 98.25 90 VAL A O 1
ATOM 673 N N . LEU A 1 91 ? -0.229 3.130 -22.888 1.00 97.88 91 LEU A N 1
ATOM 674 C CA . LEU A 1 91 ? 0.256 1.755 -22.975 1.00 97.88 91 LEU A CA 1
ATOM 675 C C . LEU A 1 91 ? 1.398 1.679 -23.991 1.00 97.88 91 LEU A C 1
ATOM 677 O O . LEU A 1 91 ? 1.190 1.945 -25.171 1.00 97.88 91 LEU A O 1
ATOM 681 N N . ILE A 1 92 ? 2.588 1.269 -23.558 1.00 98.25 92 ILE A N 1
ATOM 682 C CA . ILE A 1 92 ? 3.734 1.052 -24.449 1.00 98.25 92 ILE A CA 1
ATOM 683 C C . ILE A 1 92 ? 3.867 -0.441 -24.744 1.00 98.25 92 ILE A C 1
ATOM 685 O O . ILE A 1 92 ? 3.885 -1.266 -23.826 1.00 98.25 92 ILE A O 1
ATOM 689 N N . ARG A 1 93 ? 3.984 -0.790 -26.028 1.00 98.25 93 ARG A N 1
ATOM 690 C CA . ARG A 1 93 ? 4.115 -2.165 -26.516 1.00 98.25 93 ARG A CA 1
ATOM 691 C C . ARG A 1 93 ? 5.458 -2.402 -27.196 1.00 98.25 93 ARG A C 1
ATOM 693 O O . ARG A 1 93 ? 6.021 -1.506 -27.810 1.00 98.25 93 ARG A O 1
ATOM 700 N N . TRP A 1 94 ? 5.928 -3.642 -27.151 1.00 97.75 94 TRP A N 1
ATOM 701 C CA . TRP A 1 94 ? 7.055 -4.148 -27.929 1.00 97.75 94 TRP A CA 1
ATOM 702 C C . TRP A 1 94 ? 6.596 -5.380 -28.700 1.00 97.75 94 TRP A C 1
ATOM 704 O O . TRP A 1 94 ? 6.118 -6.344 -28.096 1.00 97.75 94 TRP A O 1
ATOM 714 N N . ASN A 1 95 ? 6.714 -5.354 -30.030 1.00 96.25 95 ASN A N 1
ATOM 715 C CA . ASN A 1 95 ? 6.228 -6.431 -30.903 1.00 96.25 95 ASN A CA 1
ATOM 716 C C . ASN A 1 95 ? 4.777 -6.847 -30.577 1.00 96.25 95 ASN A C 1
ATOM 718 O O . ASN A 1 95 ? 4.467 -8.030 -30.435 1.00 96.25 95 ASN A O 1
ATOM 722 N N . GLY A 1 96 ? 3.901 -5.855 -30.372 1.00 93.81 96 GLY A N 1
ATOM 723 C CA . GLY A 1 96 ? 2.484 -6.051 -30.049 1.00 93.81 96 GLY A CA 1
ATOM 724 C C . GLY A 1 96 ? 2.178 -6.483 -28.609 1.00 93.81 96 GLY A C 1
ATOM 725 O O . GLY A 1 96 ? 1.007 -6.518 -28.237 1.00 93.81 96 GLY A O 1
ATOM 726 N N . LYS A 1 97 ? 3.183 -6.775 -27.772 1.00 95.44 97 LYS A N 1
ATOM 727 C CA . LYS A 1 97 ? 2.988 -7.145 -26.360 1.00 95.44 97 LYS A CA 1
ATOM 728 C C . LYS A 1 97 ? 3.159 -5.939 -25.445 1.00 95.44 97 LYS A C 1
ATOM 730 O O . LYS A 1 97 ? 4.085 -5.158 -25.635 1.00 95.44 97 LYS A O 1
ATOM 735 N N . ALA A 1 98 ? 2.292 -5.807 -24.445 1.00 96.00 98 ALA A N 1
ATOM 736 C CA . ALA A 1 98 ? 2.395 -4.765 -23.427 1.00 96.00 98 ALA A CA 1
ATOM 737 C C . ALA A 1 98 ? 3.724 -4.865 -22.656 1.00 96.00 98 ALA A C 1
ATOM 739 O O . ALA A 1 98 ? 4.098 -5.948 -22.211 1.00 96.00 98 ALA A O 1
ATOM 740 N N . VAL A 1 99 ? 4.414 -3.733 -22.502 1.00 96.31 99 VAL A N 1
ATOM 741 C CA . VAL A 1 99 ? 5.652 -3.609 -21.713 1.00 96.31 99 VAL A CA 1
ATOM 742 C C . VAL A 1 99 ? 5.384 -2.825 -20.435 1.00 96.31 99 VAL A C 1
ATOM 744 O O . VAL A 1 99 ? 5.742 -3.273 -19.352 1.00 96.31 99 VAL A O 1
ATOM 747 N N . ILE A 1 100 ? 4.743 -1.660 -20.552 1.00 96.50 100 ILE A N 1
ATOM 748 C CA . ILE A 1 100 ? 4.438 -0.785 -19.417 1.00 96.50 100 ILE A CA 1
ATOM 749 C C . ILE A 1 100 ? 3.163 0.016 -19.685 1.00 96.50 100 ILE A C 1
ATOM 751 O O . ILE A 1 100 ? 2.888 0.393 -20.825 1.00 96.50 100 ILE A O 1
ATOM 755 N N . THR A 1 101 ? 2.396 0.276 -18.626 1.00 97.06 101 THR A N 1
ATOM 756 C CA . THR A 1 101 ? 1.262 1.210 -18.631 1.00 97.06 101 THR A CA 1
ATOM 757 C C . THR A 1 101 ? 1.591 2.380 -17.713 1.00 97.06 101 THR A C 1
ATOM 759 O O . THR A 1 101 ? 2.068 2.171 -16.599 1.00 97.06 101 THR A O 1
ATOM 762 N N . LEU A 1 102 ? 1.367 3.601 -18.190 1.00 96.19 102 LEU A N 1
ATOM 763 C CA . LEU A 1 102 ? 1.666 4.846 -17.488 1.00 96.19 102 LEU A CA 1
ATOM 764 C C . LEU A 1 102 ? 0.375 5.614 -17.233 1.00 96.19 102 LEU A C 1
ATOM 766 O O . LEU A 1 102 ? -0.427 5.764 -18.153 1.00 96.19 102 LEU A O 1
ATOM 770 N N . ASP A 1 103 ? 0.221 6.162 -16.033 1.00 97.06 103 ASP A N 1
ATOM 771 C CA . ASP A 1 103 ? -0.810 7.159 -15.749 1.00 97.06 103 ASP A CA 1
ATOM 772 C C . ASP A 1 103 ? -0.370 8.520 -16.306 1.00 97.06 103 ASP A C 1
ATOM 774 O O . ASP A 1 103 ? 0.789 8.923 -16.150 1.00 97.06 103 ASP A O 1
ATOM 778 N N . VAL A 1 104 ? -1.282 9.234 -16.969 1.00 96.94 104 VAL A N 1
ATOM 779 C CA . VAL A 1 104 ? -0.994 10.569 -17.506 1.00 96.94 104 VAL A CA 1
ATOM 780 C C . VAL A 1 104 ? -1.175 11.602 -16.401 1.00 96.94 104 VAL A C 1
ATOM 782 O O . VAL A 1 104 ? -2.289 11.870 -15.956 1.00 96.94 104 VAL A O 1
ATOM 785 N N . GLY A 1 105 ? -0.070 12.208 -15.972 1.00 93.62 105 GLY A N 1
ATOM 786 C CA . GLY A 1 105 ? -0.095 13.325 -15.034 1.00 93.62 105 GLY A CA 1
ATOM 787 C C . GLY A 1 105 ? -0.391 14.659 -15.722 1.00 93.62 105 GLY A C 1
ATOM 788 O O . GLY A 1 105 ? -0.075 14.866 -16.897 1.00 93.62 105 GLY A O 1
ATOM 789 N N . GLU A 1 106 ? -0.928 15.613 -14.966 1.00 88.75 106 GLU A N 1
ATOM 790 C CA . GLU A 1 106 ? -0.959 17.015 -15.377 1.00 88.75 106 GLU A CA 1
ATOM 791 C C . GLU A 1 106 ? 0.228 17.750 -14.759 1.00 88.75 106 GLU A C 1
ATOM 793 O O . GLU A 1 106 ? 0.388 17.781 -13.539 1.00 88.75 106 GLU A O 1
ATOM 798 N N . SER A 1 107 ? 1.071 18.357 -15.592 1.00 81.06 107 SER A N 1
ATOM 799 C CA . SER A 1 107 ? 2.135 19.232 -15.110 1.00 81.06 107 SER A CA 1
ATOM 800 C C . SER A 1 107 ? 1.790 20.676 -15.442 1.00 81.06 107 SER A C 1
ATOM 802 O O . SER A 1 107 ? 1.909 21.115 -16.586 1.00 81.06 107 SER A O 1
ATOM 804 N N . HIS A 1 108 ? 1.403 21.442 -14.427 1.00 65.94 108 HIS A N 1
ATOM 805 C CA . HIS A 1 108 ? 1.537 22.893 -14.455 1.00 65.94 108 HIS A CA 1
ATOM 806 C C . HIS A 1 108 ? 2.948 23.228 -13.995 1.00 65.94 108 HIS A C 1
ATOM 808 O O . HIS A 1 108 ? 3.172 23.498 -12.819 1.00 65.94 108 HIS A O 1
ATOM 814 N N . GLN A 1 109 ? 3.928 23.149 -14.895 1.00 56.84 109 GLN A N 1
ATOM 815 C CA . GLN A 1 109 ? 5.233 23.711 -14.573 1.00 56.84 109 GLN A CA 1
ATOM 816 C C . GLN A 1 109 ? 5.111 25.242 -14.602 1.00 56.84 109 GLN A C 1
ATOM 818 O O . GLN A 1 109 ? 4.815 25.804 -15.660 1.00 56.84 109 GLN A O 1
ATOM 823 N N . PRO A 1 110 ? 5.319 25.950 -13.475 1.00 49.19 110 PRO A N 1
ATOM 824 C CA . PRO A 1 110 ? 5.611 27.371 -13.547 1.00 49.19 110 PRO A CA 1
ATOM 825 C C . PRO A 1 110 ? 6.903 27.539 -14.355 1.00 49.19 110 PRO A C 1
ATOM 827 O O . PRO A 1 110 ? 7.840 26.756 -14.190 1.00 49.19 110 PRO A O 1
ATOM 830 N N . ARG A 1 111 ? 6.923 28.525 -15.264 1.00 43.50 111 ARG A N 1
ATOM 831 C CA . ARG A 1 111 ? 8.070 28.888 -16.118 1.00 43.50 111 ARG A CA 1
ATOM 832 C C . ARG A 1 111 ? 9.397 28.660 -15.383 1.00 43.50 111 ARG A C 1
ATOM 834 O O . ARG A 1 111 ? 9.656 29.310 -14.374 1.00 43.50 111 ARG A O 1
ATOM 841 N N . ALA A 1 112 ? 10.222 27.755 -15.906 1.00 50.88 112 ALA A N 1
ATOM 842 C CA . ALA A 1 112 ? 11.522 27.441 -15.337 1.00 50.88 112 ALA A CA 1
ATOM 843 C C . ALA A 1 112 ? 12.420 28.689 -15.298 1.00 50.88 112 ALA A C 1
ATOM 845 O O . ALA A 1 112 ? 12.759 29.265 -16.333 1.00 50.88 112 ALA A O 1
ATOM 846 N N . SER A 1 113 ? 12.828 29.078 -14.093 1.00 41.25 113 SER A N 1
ATOM 847 C CA . SER A 1 113 ? 14.117 29.718 -13.862 1.00 41.25 113 SER A CA 1
ATOM 848 C C . SER A 1 113 ? 15.244 28.734 -14.225 1.00 41.25 113 SER A C 1
ATOM 850 O O . SER A 1 113 ? 15.067 27.518 -14.195 1.00 41.25 113 SER A O 1
ATOM 852 N N . ALA A 1 114 ? 16.375 29.293 -14.654 1.00 43.47 114 ALA A N 1
ATOM 853 C CA . ALA A 1 114 ? 17.523 28.644 -15.289 1.00 43.47 114 ALA A CA 1
ATOM 854 C C . ALA A 1 114 ? 18.016 27.324 -14.636 1.00 43.47 114 ALA A C 1
ATOM 856 O O . ALA A 1 114 ? 17.860 27.123 -13.431 1.00 43.47 114 ALA A O 1
ATOM 857 N N . PRO A 1 115 ? 18.660 26.426 -15.412 1.00 51.34 115 PRO A N 1
ATOM 858 C CA . PRO A 1 115 ? 19.025 25.093 -14.946 1.00 51.34 115 PRO A CA 1
ATOM 859 C C . PRO A 1 115 ? 20.147 25.145 -13.902 1.00 51.34 115 PRO A C 1
ATOM 861 O O . PRO A 1 115 ? 21.292 25.471 -14.215 1.00 51.34 115 PRO A O 1
ATOM 864 N N . ASN A 1 116 ? 19.831 24.749 -12.667 1.00 40.75 116 ASN A N 1
ATOM 865 C CA . ASN A 1 116 ? 20.830 24.474 -11.639 1.00 40.75 116 ASN A CA 1
ATOM 866 C C . ASN A 1 116 ? 21.504 23.127 -11.948 1.00 40.75 116 ASN A C 1
ATOM 868 O O . ASN A 1 116 ? 20.989 22.048 -11.656 1.00 40.75 116 ASN A O 1
ATOM 872 N N . ARG A 1 117 ? 22.659 23.207 -12.609 1.00 48.22 117 ARG A N 1
ATOM 873 C CA . ARG A 1 117 ? 23.539 22.088 -12.943 1.00 48.22 117 ARG A CA 1
ATOM 874 C C . ARG A 1 117 ? 24.318 21.689 -11.682 1.00 48.22 117 ARG A C 1
ATOM 876 O O . ARG A 1 117 ? 25.394 22.215 -11.436 1.00 48.22 117 ARG A O 1
ATOM 883 N N . GLY A 1 118 ? 23.767 20.787 -10.872 1.00 48.31 118 GLY A N 1
ATOM 884 C CA . GLY A 1 118 ? 24.499 20.233 -9.730 1.00 48.31 118 GLY A CA 1
ATOM 885 C C . GLY A 1 118 ? 23.617 19.629 -8.648 1.00 48.31 118 GLY A C 1
ATOM 886 O O . GLY A 1 118 ? 23.563 20.152 -7.543 1.00 48.31 118 GLY A O 1
ATOM 887 N N . ALA A 1 119 ? 22.943 18.518 -8.933 1.00 45.75 119 ALA A N 1
ATOM 888 C CA . ALA A 1 119 ? 22.388 17.678 -7.878 1.00 45.75 119 ALA A CA 1
ATOM 889 C C . ALA A 1 119 ? 22.419 16.211 -8.316 1.00 45.75 119 ALA A C 1
ATOM 891 O O . ALA A 1 119 ? 21.722 15.805 -9.239 1.00 45.75 119 ALA A O 1
ATOM 892 N N . ARG A 1 120 ? 23.313 15.478 -7.645 1.00 46.16 120 ARG A N 1
ATOM 893 C CA . ARG A 1 120 ? 23.481 14.023 -7.565 1.00 46.16 120 ARG A CA 1
ATOM 894 C C . ARG A 1 120 ? 22.261 13.205 -8.008 1.00 46.16 120 ARG A C 1
ATOM 896 O O . ARG A 1 120 ? 21.177 13.349 -7.446 1.00 46.16 120 ARG A O 1
ATOM 903 N N . GLU A 1 121 ? 22.508 12.269 -8.925 1.00 44.09 121 GLU A N 1
ATOM 904 C CA . GLU A 1 121 ? 21.683 11.083 -9.166 1.00 44.09 121 GLU A CA 1
ATOM 905 C C . GLU A 1 121 ? 21.543 10.280 -7.865 1.00 44.09 121 GLU A C 1
ATOM 907 O O . GLU A 1 121 ? 22.348 9.411 -7.545 1.00 44.09 121 GLU A O 1
ATOM 912 N N . ALA A 1 122 ? 20.508 10.588 -7.087 1.00 47.12 122 ALA A N 1
ATOM 913 C CA . ALA A 1 122 ? 19.908 9.599 -6.215 1.00 47.12 122 ALA A CA 1
ATOM 914 C C . ALA A 1 122 ? 19.144 8.640 -7.131 1.00 47.12 122 ALA A C 1
ATOM 916 O O . ALA A 1 122 ? 18.122 8.999 -7.720 1.00 47.12 122 ALA A O 1
ATOM 917 N N . GLU A 1 123 ? 19.708 7.451 -7.306 1.00 46.75 123 GLU A N 1
ATOM 918 C CA . GLU A 1 123 ? 19.107 6.305 -7.970 1.00 46.75 123 GLU A CA 1
ATOM 919 C C . GLU A 1 123 ? 17.679 6.106 -7.443 1.00 46.75 123 GLU A C 1
ATOM 921 O O . GLU A 1 123 ? 17.444 5.625 -6.335 1.00 46.75 123 GLU A O 1
ATOM 926 N N . LYS A 1 124 ? 16.698 6.577 -8.219 1.00 46.31 124 LYS A N 1
ATOM 927 C CA . LYS A 1 124 ? 15.276 6.458 -7.909 1.00 46.31 124 LYS A CA 1
ATOM 928 C C . LYS A 1 124 ? 14.879 5.011 -8.179 1.00 46.31 124 LYS A C 1
ATOM 930 O O . LYS A 1 124 ? 14.335 4.709 -9.239 1.00 46.31 124 LYS A O 1
ATOM 935 N N . VAL A 1 125 ? 15.206 4.127 -7.234 1.00 50.94 125 VAL A N 1
ATOM 936 C CA . VAL A 1 125 ? 14.692 2.757 -7.152 1.00 50.94 125 VAL A CA 1
ATOM 937 C C . VAL A 1 125 ? 13.184 2.858 -7.353 1.00 50.94 125 VAL A C 1
ATOM 939 O O . VAL A 1 125 ? 12.491 3.505 -6.563 1.00 50.94 125 VAL A O 1
ATOM 942 N N . SER A 1 126 ? 12.677 2.335 -8.472 1.00 52.69 126 SER A N 1
ATOM 943 C CA . SER A 1 126 ? 11.244 2.347 -8.734 1.00 52.69 126 SER A CA 1
ATOM 944 C C . SER A 1 126 ? 10.580 1.544 -7.625 1.00 52.69 126 SER A C 1
ATOM 946 O O . SER A 1 126 ? 10.751 0.330 -7.552 1.00 52.69 126 SER A O 1
ATOM 948 N N . SER A 1 127 ? 9.880 2.248 -6.738 1.00 62.03 127 SER A N 1
ATOM 949 C CA . SER A 1 127 ? 9.015 1.674 -5.714 1.00 62.03 127 SER A CA 1
ATOM 950 C C . SER A 1 127 ? 7.890 0.932 -6.424 1.00 62.03 127 SER A C 1
ATOM 952 O O . SER A 1 127 ? 6.856 1.502 -6.777 1.00 62.03 127 SER A O 1
ATOM 954 N N . GLU A 1 128 ? 8.152 -0.325 -6.756 1.00 78.88 128 GLU A N 1
ATOM 955 C CA . GLU A 1 128 ? 7.141 -1.223 -7.269 1.00 78.88 128 GLU A CA 1
ATOM 956 C C . GLU A 1 128 ? 6.124 -1.438 -6.146 1.00 78.88 128 GLU A C 1
ATOM 958 O O . GLU A 1 128 ? 6.491 -1.750 -5.008 1.00 78.88 128 GLU A O 1
ATOM 963 N N . LYS A 1 129 ? 4.847 -1.162 -6.433 1.00 86.75 129 LYS A N 1
ATOM 964 C CA . LYS A 1 129 ? 3.793 -1.236 -5.418 1.00 86.75 129 LYS A CA 1
ATOM 965 C C . LYS A 1 129 ? 3.730 -2.674 -4.884 1.00 86.75 129 LYS A C 1
ATOM 967 O O . LYS A 1 129 ? 3.675 -3.598 -5.695 1.00 86.75 129 LYS A O 1
ATOM 972 N N . PRO A 1 130 ? 3.718 -2.879 -3.557 1.00 94.31 130 PRO A N 1
ATOM 973 C CA . PRO A 1 130 ? 3.631 -4.216 -2.993 1.00 94.31 130 PRO A CA 1
ATOM 974 C C . PRO A 1 130 ? 2.323 -4.889 -3.423 1.00 94.31 130 PRO A C 1
ATOM 976 O O . PRO A 1 130 ? 1.262 -4.262 -3.441 1.00 94.31 130 PRO A O 1
ATOM 979 N N . GLN A 1 131 ? 2.399 -6.171 -3.768 1.00 96.38 131 GLN A N 1
ATOM 980 C CA . GLN A 1 131 ? 1.239 -6.978 -4.111 1.00 96.38 131 GLN A CA 1
ATOM 981 C C . GLN A 1 131 ? 0.522 -7.417 -2.832 1.00 96.38 131 GLN A C 1
ATOM 983 O O . GLN A 1 131 ? 1.141 -7.893 -1.882 1.00 96.38 131 GLN A O 1
ATOM 988 N N . ARG A 1 132 ? -0.802 -7.275 -2.826 1.00 97.06 132 ARG A N 1
ATOM 989 C CA . ARG A 1 132 ? -1.677 -7.705 -1.735 1.00 97.06 132 ARG A CA 1
ATOM 990 C C . ARG A 1 132 ? -2.079 -9.168 -1.936 1.00 97.06 132 ARG A C 1
ATOM 992 O O . ARG A 1 132 ? -2.707 -9.484 -2.945 1.00 97.06 132 ARG A O 1
ATOM 999 N N . VAL A 1 133 ? -1.773 -10.044 -0.984 1.00 97.50 133 VAL A N 1
ATOM 1000 C CA . VAL A 1 133 ? -2.194 -11.460 -0.979 1.00 97.50 133 VAL A CA 1
ATOM 1001 C C . VAL A 1 133 ? -2.736 -11.853 0.395 1.00 97.50 133 VAL A C 1
ATOM 1003 O O . VAL A 1 133 ? -2.407 -11.209 1.387 1.00 97.50 133 VAL A O 1
ATOM 1006 N N . LEU A 1 134 ? -3.570 -12.892 0.482 1.00 98.00 134 LEU A N 1
ATOM 1007 C CA . LEU A 1 134 ? -3.976 -13.422 1.788 1.00 98.00 134 LEU A CA 1
ATOM 1008 C C . LEU A 1 134 ? -2.772 -14.083 2.470 1.00 98.00 134 LEU A C 1
ATOM 1010 O O . LEU A 1 134 ? -2.033 -14.841 1.841 1.00 98.00 134 LEU A O 1
ATOM 1014 N N . GLY A 1 135 ? -2.567 -13.748 3.741 1.00 96.81 135 GLY A N 1
ATOM 1015 C CA . GLY A 1 135 ? -1.547 -14.349 4.594 1.00 96.81 135 GLY A CA 1
ATOM 1016 C C . GLY A 1 135 ? -2.091 -15.527 5.393 1.00 96.81 135 GLY A C 1
ATOM 1017 O O . GLY A 1 135 ? -3.233 -15.927 5.208 1.00 96.81 135 GLY A O 1
ATOM 1018 N N . VAL A 1 136 ? -1.281 -16.065 6.301 1.00 97.81 136 VAL A N 1
ATOM 1019 C CA . VAL A 1 136 ? -1.704 -17.048 7.314 1.00 97.81 136 VAL A CA 1
ATOM 1020 C C . VAL A 1 136 ? -1.180 -16.583 8.665 1.00 97.81 136 VAL A C 1
ATOM 1022 O O . VAL A 1 136 ? -0.076 -16.033 8.745 1.00 97.81 136 VAL A O 1
ATOM 1025 N N . GLY A 1 137 ? -1.955 -16.784 9.725 1.00 97.25 137 GLY A N 1
ATOM 1026 C CA . GLY A 1 137 ? -1.543 -16.445 11.082 1.00 97.25 137 GLY A CA 1
ATOM 1027 C C . GLY A 1 137 ? -2.261 -17.273 12.139 1.00 97.25 137 GLY A C 1
ATOM 1028 O O . GLY A 1 137 ? -3.204 -18.003 11.860 1.00 97.25 137 GLY A O 1
ATOM 1029 N N . GLN A 1 138 ? -1.785 -17.149 13.369 1.00 98.06 138 GLN A N 1
ATOM 1030 C CA . GLN A 1 138 ? -2.516 -17.515 14.574 1.00 98.06 138 GLN A CA 1
ATOM 1031 C C . GLN A 1 138 ? -3.172 -16.258 15.130 1.00 98.06 138 GLN A C 1
ATOM 1033 O O . GLN A 1 138 ? -2.586 -15.176 15.058 1.00 98.06 138 GLN A O 1
ATOM 1038 N N . TYR A 1 139 ? -4.374 -16.398 15.675 1.00 97.94 139 TYR A N 1
ATOM 1039 C CA . TYR A 1 139 ? -5.192 -15.261 16.075 1.00 97.94 139 TYR A CA 1
ATOM 1040 C C . TYR A 1 139 ? -5.551 -15.339 17.547 1.00 97.94 139 TYR A C 1
ATOM 1042 O O . TYR A 1 139 ? -5.947 -16.388 18.051 1.00 97.94 139 TYR A O 1
ATOM 1050 N N . GLU A 1 140 ? -5.467 -14.198 18.212 1.00 97.50 140 GLU A N 1
ATOM 1051 C CA . GLU A 1 140 ? -5.937 -14.011 19.574 1.00 97.50 140 GLU A CA 1
ATOM 1052 C C . GLU A 1 140 ? -6.799 -12.755 19.617 1.00 97.50 140 GLU A C 1
ATOM 1054 O O . GLU A 1 140 ? -6.421 -11.720 19.069 1.00 97.50 140 GLU A O 1
ATOM 1059 N N . ALA A 1 141 ? -7.951 -12.835 20.275 1.00 96.31 141 ALA A N 1
ATOM 1060 C CA . ALA A 1 141 ? -8.803 -11.686 20.533 1.00 96.31 141 ALA A CA 1
ATOM 1061 C C . ALA A 1 141 ? -8.972 -11.521 22.042 1.00 96.31 141 ALA A C 1
ATOM 1063 O O . ALA A 1 141 ? -9.216 -12.500 22.749 1.00 96.31 141 ALA A O 1
ATOM 1064 N N . ARG A 1 142 ? -8.820 -10.296 22.546 1.00 94.81 142 ARG A N 1
ATOM 1065 C CA . ARG A 1 142 ? -8.933 -9.988 23.977 1.00 94.81 142 ARG A CA 1
ATOM 1066 C C . ARG A 1 142 ? -9.719 -8.702 24.170 1.00 94.81 142 ARG A C 1
ATOM 1068 O O . ARG A 1 142 ? -9.480 -7.722 23.465 1.00 94.81 142 ARG A O 1
ATOM 1075 N N . TRP A 1 143 ? -10.628 -8.683 25.139 1.00 92.38 143 TRP A N 1
ATOM 1076 C CA . TRP A 1 143 ? -11.253 -7.432 25.569 1.00 92.38 143 TRP A CA 1
ATOM 1077 C C . TRP A 1 143 ? -10.191 -6.462 26.080 1.00 92.38 143 TRP A C 1
ATOM 1079 O O . TRP A 1 143 ? -9.294 -6.864 26.819 1.00 92.38 143 TRP A O 1
ATOM 1089 N N . ILE A 1 144 ? -10.301 -5.187 25.711 1.00 92.56 144 ILE A N 1
ATOM 1090 C CA . ILE A 1 144 ? -9.478 -4.111 26.257 1.00 92.56 144 ILE A CA 1
ATOM 1091 C C . ILE A 1 144 ? -10.241 -3.498 27.429 1.00 92.56 144 ILE A C 1
ATOM 1093 O O . ILE A 1 144 ? -11.259 -2.827 27.281 1.00 92.56 144 ILE A O 1
ATOM 1097 N N . GLN A 1 145 ? -9.706 -3.704 28.618 1.00 86.06 145 GLN A N 1
ATOM 1098 C CA . GLN A 1 145 ? -10.216 -3.284 29.914 1.00 86.06 145 GLN A CA 1
ATOM 1099 C C . GLN A 1 145 ? -11.673 -3.729 30.100 1.00 86.06 145 GLN A C 1
ATOM 1101 O O . GLN A 1 145 ? -12.072 -4.807 29.667 1.00 86.06 145 GLN A O 1
ATOM 1106 N N . ARG A 1 146 ? -12.473 -2.900 30.769 1.00 81.81 146 ARG A N 1
ATOM 1107 C CA . ARG A 1 146 ? -13.928 -3.048 30.877 1.00 81.81 146 ARG A CA 1
ATOM 1108 C C . ARG A 1 146 ? -14.645 -2.253 29.771 1.00 81.81 146 ARG A C 1
ATOM 1110 O O . ARG A 1 146 ? -15.676 -1.645 30.039 1.00 81.81 146 ARG A O 1
ATOM 1117 N N . SER A 1 147 ? -14.052 -2.161 28.576 1.00 86.56 147 SER A N 1
ATOM 1118 C CA . SER A 1 147 ? -14.601 -1.387 27.452 1.00 86.56 147 SER A CA 1
ATOM 1119 C C . SER A 1 147 ? -15.266 -2.279 26.399 1.00 86.56 147 SER A C 1
ATOM 1121 O O . SER A 1 147 ? -15.161 -3.499 26.455 1.00 86.56 147 SER A O 1
ATOM 1123 N N . THR A 1 148 ? -15.920 -1.655 25.417 1.00 87.94 148 THR A N 1
ATOM 1124 C CA . THR A 1 148 ? -16.465 -2.304 24.208 1.00 87.94 148 THR A CA 1
ATOM 1125 C C . THR A 1 148 ? -15.408 -2.522 23.119 1.00 87.94 148 THR A C 1
ATOM 1127 O O . THR A 1 148 ? -15.738 -2.850 21.980 1.00 87.94 148 THR A O 1
ATOM 1130 N N . LEU A 1 149 ? -14.130 -2.289 23.425 1.00 92.94 149 LEU A N 1
ATOM 1131 C CA . LEU A 1 149 ? -13.038 -2.461 22.479 1.00 92.94 149 LEU A CA 1
ATOM 1132 C C . LEU A 1 149 ? -12.408 -3.842 22.640 1.00 92.94 149 LEU A C 1
ATOM 1134 O O . LEU A 1 149 ? -12.112 -4.280 23.751 1.00 92.94 149 LEU A O 1
ATOM 1138 N N . VAL A 1 150 ? -12.148 -4.491 21.514 1.00 93.38 150 VAL A N 1
ATOM 1139 C CA . VAL A 1 150 ? -11.464 -5.781 21.427 1.00 93.38 150 VAL A CA 1
ATOM 1140 C C . VAL A 1 150 ? -10.153 -5.581 20.676 1.00 93.38 150 VAL A C 1
ATOM 1142 O O . VAL A 1 150 ? -10.144 -5.025 19.579 1.00 93.38 150 VAL A O 1
ATOM 1145 N N . GLU A 1 151 ? -9.039 -6.030 21.248 1.00 95.56 151 GLU A N 1
ATOM 1146 C CA . GLU A 1 151 ? -7.772 -6.149 20.531 1.00 95.56 151 GLU A CA 1
ATOM 1147 C C . GLU A 1 151 ? -7.751 -7.492 19.801 1.00 95.56 151 GLU A C 1
ATOM 1149 O O . GLU A 1 151 ? -7.743 -8.547 20.436 1.00 95.56 151 GLU A O 1
ATOM 1154 N N . LEU A 1 152 ? -7.722 -7.454 18.470 1.00 97.06 152 LEU A N 1
ATOM 1155 C CA . LEU A 1 152 ? -7.469 -8.620 17.631 1.00 97.06 152 LEU A CA 1
ATOM 1156 C C . LEU A 1 152 ? -5.996 -8.612 17.222 1.00 97.06 152 LEU A C 1
ATOM 1158 O O . LEU A 1 152 ? -5.545 -7.686 16.550 1.00 97.06 152 LEU A O 1
ATOM 1162 N N . THR A 1 153 ? -5.260 -9.649 17.609 1.00 97.75 153 THR A N 1
ATOM 1163 C CA . THR A 1 153 ? -3.837 -9.834 17.315 1.00 97.75 153 THR A CA 1
ATOM 1164 C C . THR A 1 153 ? -3.640 -11.042 16.402 1.00 97.75 153 THR A C 1
ATOM 1166 O O . THR A 1 153 ? -4.109 -12.135 16.706 1.00 97.75 153 THR A O 1
ATOM 1169 N N . ALA A 1 154 ? -2.897 -10.864 15.312 1.00 98.31 154 ALA A N 1
ATOM 1170 C CA . ALA A 1 154 ? -2.387 -11.927 14.454 1.00 98.31 154 ALA A CA 1
ATOM 1171 C C . ALA A 1 154 ? -0.880 -12.121 14.678 1.00 98.31 154 ALA A C 1
ATOM 1173 O O . ALA A 1 154 ? -0.119 -11.149 14.682 1.00 98.31 154 ALA A O 1
ATOM 1174 N N . ILE A 1 155 ? -0.442 -13.369 14.829 1.00 98.25 155 ILE A N 1
ATOM 1175 C CA . I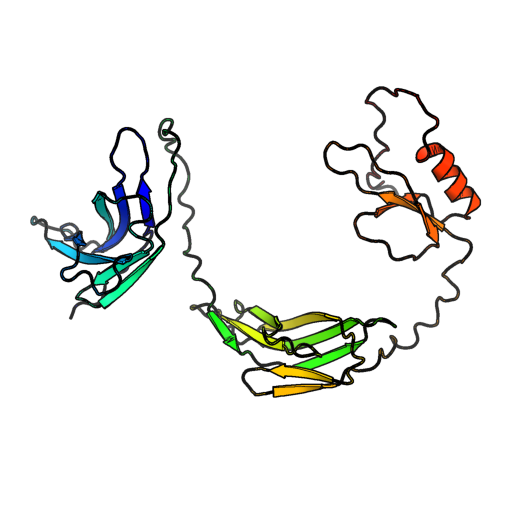LE A 1 155 ? 0.950 -13.764 15.080 1.00 98.25 155 ILE A CA 1
ATOM 1176 C C . ILE A 1 155 ? 1.357 -14.824 14.058 1.00 98.25 155 ILE A C 1
ATOM 1178 O O . ILE A 1 155 ? 0.578 -15.714 13.725 1.00 98.25 155 ILE A O 1
ATOM 1182 N N . GLY A 1 156 ? 2.585 -14.763 13.555 1.00 97.69 156 GLY A N 1
ATOM 1183 C CA . GLY A 1 156 ? 3.090 -15.792 12.652 1.00 97.69 156 GLY A CA 1
ATOM 1184 C C . GLY A 1 156 ? 4.501 -15.515 12.162 1.00 97.69 156 GLY A C 1
ATOM 1185 O O . GLY A 1 156 ? 5.243 -14.732 12.758 1.00 97.69 156 GLY A O 1
ATOM 1186 N N . ILE A 1 157 ? 4.873 -16.162 11.058 1.00 96.94 157 ILE A N 1
ATOM 1187 C CA . ILE A 1 157 ? 6.187 -16.025 10.425 1.00 96.94 157 ILE A CA 1
ATOM 1188 C C . ILE A 1 157 ? 5.989 -15.648 8.958 1.00 96.94 157 ILE A C 1
ATOM 1190 O O . ILE A 1 157 ? 5.281 -16.329 8.222 1.00 96.94 157 ILE A O 1
ATOM 1194 N N . LEU A 1 158 ? 6.630 -14.563 8.527 1.00 96.38 158 LEU A N 1
ATOM 1195 C CA . LEU A 1 158 ? 6.720 -14.183 7.123 1.00 96.38 158 LEU A CA 1
ATOM 1196 C C . LEU A 1 158 ? 7.887 -14.921 6.453 1.00 96.38 158 LEU A C 1
ATOM 1198 O O . LEU A 1 158 ? 8.967 -14.994 7.047 1.00 96.38 158 LEU A O 1
ATOM 1202 N N . PRO A 1 159 ? 7.715 -15.406 5.210 1.00 93.88 159 PRO A N 1
ATOM 1203 C CA . PRO A 1 159 ? 8.764 -16.128 4.490 1.00 93.88 159 PRO A CA 1
ATOM 1204 C C . PRO A 1 159 ? 9.918 -15.224 4.021 1.00 93.88 159 PRO A C 1
ATOM 1206 O O . PRO A 1 159 ? 11.004 -15.727 3.745 1.00 93.88 159 PRO A O 1
ATOM 1209 N N . CYS A 1 160 ? 9.696 -13.906 3.937 1.00 93.94 160 CYS A N 1
ATOM 1210 C CA . CYS A 1 160 ? 10.683 -12.927 3.483 1.00 93.94 160 CYS A CA 1
ATOM 1211 C C . CYS A 1 160 ? 10.750 -11.725 4.433 1.00 93.94 160 CYS A C 1
ATOM 1213 O O . CYS A 1 160 ? 9.730 -11.259 4.951 1.00 93.94 160 CYS A O 1
ATOM 1215 N N . MET A 1 161 ? 11.949 -11.163 4.598 1.00 93.31 161 MET A N 1
ATOM 1216 C CA . MET A 1 161 ? 12.227 -10.088 5.558 1.00 93.31 161 MET A CA 1
ATOM 1217 C C . MET A 1 161 ? 11.506 -8.781 5.230 1.00 93.31 161 MET A C 1
ATOM 1219 O O . MET A 1 161 ? 11.168 -8.001 6.119 1.00 93.31 161 MET A O 1
ATOM 1223 N N . ASN A 1 162 ? 11.292 -8.538 3.942 1.00 93.44 162 ASN A N 1
ATOM 1224 C CA . ASN A 1 162 ? 10.718 -7.318 3.390 1.00 93.44 162 ASN A CA 1
ATOM 1225 C C . ASN A 1 162 ? 9.207 -7.404 3.140 1.00 93.44 162 ASN A C 1
ATOM 1227 O O . ASN A 1 162 ? 8.627 -6.459 2.612 1.00 93.44 162 ASN A O 1
ATOM 1231 N N . TYR A 1 163 ? 8.555 -8.506 3.512 1.00 96.50 163 TYR A N 1
ATOM 1232 C CA . TYR A 1 163 ? 7.095 -8.592 3.456 1.00 96.50 163 TYR A CA 1
ATOM 1233 C C . TYR A 1 163 ? 6.476 -7.837 4.631 1.00 96.50 163 TYR A C 1
ATOM 1235 O O . TYR A 1 163 ? 7.147 -7.554 5.623 1.00 96.50 163 TYR A O 1
ATOM 1243 N N . HIS A 1 164 ? 5.199 -7.483 4.553 1.00 97.25 164 HIS A N 1
ATOM 1244 C CA . HIS A 1 164 ? 4.471 -6.865 5.664 1.00 97.25 164 HIS A CA 1
ATOM 1245 C C . HIS A 1 164 ? 3.155 -7.593 5.907 1.00 97.25 164 HIS A C 1
ATOM 1247 O O . HIS A 1 164 ? 2.526 -8.048 4.962 1.00 97.25 164 HIS A O 1
ATOM 1253 N N . ALA A 1 165 ? 2.774 -7.737 7.172 1.00 97.94 165 ALA A N 1
ATOM 1254 C CA . ALA A 1 165 ? 1.590 -8.465 7.601 1.00 97.94 165 ALA A CA 1
ATOM 1255 C C . ALA A 1 165 ? 0.617 -7.486 8.254 1.00 97.94 165 ALA A C 1
ATOM 1257 O O . ALA A 1 165 ? 1.032 -6.713 9.116 1.00 97.94 165 ALA A O 1
ATOM 1258 N N . GLN A 1 166 ? -0.650 -7.522 7.850 1.00 98.31 166 GLN A N 1
ATOM 1259 C CA . GLN A 1 166 ? -1.665 -6.586 8.319 1.00 98.31 166 GLN A CA 1
ATOM 1260 C C . GLN A 1 166 ? -3.036 -7.264 8.411 1.00 98.31 166 GLN A C 1
ATOM 1262 O O . GLN A 1 166 ? -3.372 -8.120 7.595 1.00 98.31 166 GLN A O 1
ATOM 1267 N N . LEU A 1 167 ? -3.826 -6.853 9.404 1.00 98.19 167 LEU A N 1
ATOM 1268 C CA . LEU A 1 167 ? -5.252 -7.158 9.495 1.00 98.19 167 LEU A CA 1
ATOM 1269 C C . LEU A 1 167 ? -6.037 -6.027 8.829 1.00 98.19 167 LEU A C 1
ATOM 1271 O O . LEU A 1 167 ? -5.875 -4.860 9.192 1.00 98.19 167 LEU A O 1
ATOM 1275 N N . GLU A 1 168 ? -6.885 -6.365 7.864 1.00 97.31 168 GLU A N 1
ATOM 1276 C CA . GLU A 1 168 ? -7.707 -5.394 7.141 1.00 97.31 168 GLU A CA 1
ATOM 1277 C C . GLU A 1 168 ? -9.194 -5.645 7.363 1.00 97.31 168 GLU A C 1
ATOM 1279 O O . GLU A 1 168 ? -9.635 -6.791 7.258 1.00 97.31 168 GLU A O 1
ATOM 1284 N N . PRO A 1 169 ? -9.991 -4.599 7.636 1.00 96.19 169 PRO A N 1
ATOM 1285 C CA . PRO A 1 169 ? -11.425 -4.760 7.754 1.00 96.19 169 PRO A CA 1
ATOM 1286 C C . PRO A 1 169 ? -12.004 -5.071 6.377 1.00 96.19 169 PRO A C 1
ATOM 1288 O O . PRO A 1 169 ? -11.667 -4.443 5.368 1.00 96.19 169 PRO A O 1
ATOM 1291 N N . ARG A 1 170 ? -12.907 -6.039 6.334 1.00 94.06 170 ARG A N 1
ATOM 1292 C CA . ARG A 1 170 ? -13.633 -6.370 5.119 1.00 94.06 170 ARG A CA 1
ATOM 1293 C C . ARG A 1 170 ? -14.698 -5.305 4.805 1.00 94.06 170 ARG A C 1
ATOM 1295 O O . ARG A 1 170 ? -15.260 -4.709 5.723 1.00 94.06 170 ARG A O 1
ATOM 1302 N N . PRO A 1 171 ? -14.982 -5.031 3.517 1.00 90.00 171 PRO A N 1
ATOM 1303 C CA . PRO A 1 171 ? -15.935 -3.990 3.128 1.00 90.00 171 PRO A CA 1
ATOM 1304 C C . PRO A 1 171 ? -17.389 -4.347 3.466 1.00 90.00 171 PRO A C 1
ATOM 1306 O O . PRO A 1 171 ? -18.252 -3.466 3.487 1.00 90.00 171 PRO A O 1
ATOM 1309 N N . GLU A 1 172 ? -17.688 -5.626 3.704 1.00 88.38 172 GLU A N 1
ATOM 1310 C CA . GLU A 1 172 ? -19.015 -6.068 4.105 1.00 88.38 172 GLU A CA 1
ATOM 1311 C C . GLU A 1 172 ? -19.400 -5.475 5.471 1.00 88.38 172 GLU A C 1
ATOM 1313 O O . GLU A 1 172 ? -18.719 -5.670 6.475 1.00 88.38 172 GLU A O 1
ATOM 1318 N N . ARG A 1 173 ? -20.536 -4.767 5.522 1.00 79.62 173 ARG A N 1
ATOM 1319 C CA . ARG A 1 173 ? -21.075 -4.147 6.745 1.00 79.62 173 ARG A CA 1
ATOM 1320 C C . ARG A 1 173 ? -21.787 -5.174 7.632 1.00 79.62 173 ARG A C 1
ATOM 1322 O O . ARG A 1 173 ? -22.983 -5.053 7.886 1.00 79.62 173 ARG A O 1
ATOM 1329 N N . VAL A 1 174 ? -21.064 -6.205 8.051 1.00 79.25 174 VAL A N 1
ATOM 1330 C CA . VAL A 1 174 ? -21.544 -7.226 8.991 1.00 79.25 174 VAL A CA 1
ATOM 1331 C C . VAL A 1 174 ? -21.038 -6.876 10.389 1.00 79.25 174 VAL A C 1
ATOM 1333 O O . VAL A 1 174 ? -19.919 -6.387 10.536 1.00 79.25 174 VAL A O 1
ATOM 1336 N N . VAL A 1 175 ? -21.878 -7.074 11.406 1.00 76.94 175 VAL A N 1
ATOM 1337 C CA . VAL A 1 175 ? -21.518 -6.903 12.820 1.00 76.94 175 VAL A CA 1
ATOM 1338 C C . VAL A 1 175 ? -21.537 -8.290 13.475 1.00 76.94 175 VAL A C 1
ATOM 1340 O O . VAL A 1 175 ? -22.581 -8.942 13.399 1.00 76.94 175 VAL A O 1
ATOM 1343 N N . PRO A 1 176 ? -20.432 -8.751 14.095 1.00 79.56 176 PRO A N 1
ATOM 1344 C CA . PRO A 1 176 ? -19.138 -8.072 14.230 1.00 79.56 176 PRO A CA 1
ATOM 1345 C C . PRO A 1 176 ? -18.377 -7.961 12.897 1.00 79.56 176 PRO A C 1
ATOM 1347 O O . PRO A 1 176 ? -18.576 -8.758 11.979 1.00 79.56 176 PRO A O 1
ATOM 1350 N N . ALA A 1 177 ? -17.508 -6.950 12.791 1.00 83.25 177 ALA A N 1
ATOM 1351 C CA . ALA A 1 177 ? -16.700 -6.725 11.594 1.00 83.25 177 ALA A CA 1
ATOM 1352 C C . ALA A 1 177 ? -15.806 -7.938 11.300 1.00 83.25 177 ALA A C 1
ATOM 1354 O O . ALA A 1 177 ? -15.101 -8.430 12.182 1.00 83.25 177 ALA A O 1
ATOM 1355 N N . MET A 1 178 ? -15.823 -8.396 10.048 1.00 93.88 178 MET A N 1
ATOM 1356 C CA . MET A 1 178 ? -14.927 -9.448 9.571 1.00 93.88 178 MET A CA 1
ATOM 1357 C C . MET A 1 178 ? -13.584 -8.853 9.147 1.00 93.88 178 MET A C 1
ATOM 1359 O O . MET A 1 178 ? -13.530 -7.742 8.613 1.00 93.88 178 MET A O 1
ATOM 1363 N N . TRP A 1 179 ? -12.512 -9.618 9.322 1.00 96.88 179 TRP A N 1
ATOM 1364 C CA . TRP A 1 179 ? -11.153 -9.184 9.002 1.00 96.88 179 TRP A CA 1
ATOM 1365 C C . TRP A 1 179 ? -10.493 -10.131 8.005 1.00 96.88 179 TRP A C 1
ATOM 1367 O O . TRP A 1 179 ? -10.701 -11.337 8.071 1.00 96.88 179 TRP A O 1
ATOM 1377 N N . ASP A 1 180 ? -9.690 -9.592 7.093 1.00 98.00 180 ASP A N 1
ATOM 1378 C CA . ASP A 1 180 ? -8.771 -10.365 6.261 1.00 98.00 180 ASP A CA 1
ATOM 1379 C C . ASP A 1 180 ? -7.355 -10.265 6.847 1.00 98.00 180 ASP A C 1
ATOM 1381 O O . ASP A 1 180 ? -6.873 -9.171 7.150 1.00 98.00 180 ASP A O 1
ATOM 1385 N N . MET A 1 181 ? -6.662 -11.397 6.955 1.00 98.25 181 MET A N 1
ATOM 1386 C CA . MET A 1 181 ? -5.223 -11.432 7.185 1.00 98.25 181 MET A CA 1
ATOM 1387 C C . MET A 1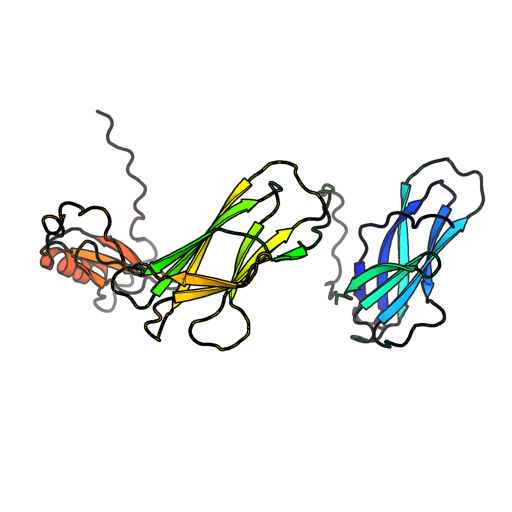 181 ? -4.492 -11.312 5.851 1.00 98.25 181 MET A C 1
ATOM 1389 O O . MET A 1 181 ? -4.618 -12.172 4.976 1.00 98.25 181 MET A O 1
ATOM 1393 N N . VAL A 1 182 ? -3.699 -10.257 5.696 1.00 98.19 182 VAL A N 1
ATOM 1394 C CA . VAL A 1 182 ? -3.109 -9.870 4.416 1.00 98.19 182 VAL A CA 1
ATOM 1395 C C . VAL A 1 182 ? -1.598 -9.757 4.538 1.00 98.19 182 VAL A C 1
ATOM 1397 O O . VAL A 1 182 ? -1.076 -9.173 5.490 1.00 98.19 182 VAL A O 1
ATOM 1400 N N . PHE A 1 183 ? -0.890 -10.287 3.543 1.00 98.00 183 PHE A N 1
ATOM 1401 C CA . PHE A 1 183 ? 0.519 -10.013 3.318 1.00 98.00 183 PHE A CA 1
ATOM 1402 C C . PHE A 1 183 ? 0.700 -9.063 2.134 1.00 98.00 183 PHE A C 1
ATOM 1404 O O . PHE A 1 183 ? 0.123 -9.239 1.061 1.00 98.00 183 PHE A O 1
ATOM 1411 N N . TYR A 1 184 ? 1.553 -8.071 2.336 1.00 97.38 184 TYR A N 1
ATOM 1412 C CA . TYR A 1 184 ? 2.070 -7.185 1.309 1.00 97.38 184 TYR A CA 1
ATOM 1413 C C . TYR A 1 184 ? 3.441 -7.695 0.887 1.00 97.38 184 TYR A C 1
ATOM 1415 O O . TYR A 1 184 ? 4.410 -7.593 1.646 1.00 97.38 184 TYR A O 1
ATOM 1423 N N . ILE A 1 185 ? 3.503 -8.283 -0.304 1.00 96.44 185 ILE A N 1
ATOM 1424 C CA . ILE A 1 185 ? 4.702 -8.927 -0.838 1.00 96.44 185 ILE A CA 1
ATOM 1425 C C . ILE A 1 185 ? 5.355 -8.041 -1.899 1.00 96.44 185 ILE A C 1
ATOM 1427 O O . ILE A 1 185 ? 4.681 -7.363 -2.672 1.00 96.44 185 ILE A O 1
ATOM 1431 N N . GLN A 1 186 ? 6.683 -8.027 -1.926 1.00 93.38 186 GLN A N 1
ATOM 1432 C CA . GLN A 1 186 ? 7.465 -7.383 -2.983 1.00 93.38 186 GLN A CA 1
ATOM 1433 C C . GLN A 1 186 ? 7.945 -8.443 -3.979 1.00 93.38 186 GLN A C 1
ATOM 1435 O O . GLN A 1 186 ? 8.109 -9.608 -3.612 1.00 93.38 186 GLN A O 1
ATOM 1440 N N . ASN A 1 187 ? 8.220 -8.029 -5.218 1.00 90.56 187 ASN A N 1
ATOM 1441 C CA . ASN A 1 187 ? 8.689 -8.931 -6.276 1.00 90.56 187 ASN A CA 1
ATOM 1442 C C . ASN A 1 187 ? 10.045 -9.579 -5.968 1.00 90.56 187 ASN A C 1
ATOM 1444 O O . ASN A 1 187 ? 10.324 -10.688 -6.418 1.00 90.56 187 ASN A O 1
ATOM 1448 N N . VAL A 1 188 ? 10.882 -8.908 -5.177 1.00 90.88 188 VAL A N 1
ATOM 1449 C CA . VAL A 1 188 ? 12.140 -9.464 -4.673 1.00 90.88 188 VAL A CA 1
ATOM 1450 C C . VAL A 1 188 ? 11.911 -9.945 -3.246 1.00 90.88 188 VAL A C 1
ATOM 1452 O O . VAL A 1 188 ? 11.538 -9.152 -2.390 1.00 90.88 188 VAL A O 1
ATOM 1455 N N . CYS A 1 189 ? 12.141 -11.227 -2.968 1.00 91.75 189 CYS A N 1
ATOM 1456 C CA . CYS A 1 189 ? 12.128 -11.765 -1.607 1.00 91.75 189 CYS A CA 1
ATOM 1457 C C . CYS A 1 189 ? 13.525 -11.653 -0.989 1.00 91.75 189 CYS A C 1
ATOM 1459 O O . CYS A 1 189 ? 14.479 -12.245 -1.496 1.00 91.75 189 CYS A O 1
ATOM 1461 N N . LEU A 1 190 ? 13.648 -10.940 0.132 1.00 90.94 190 LEU A N 1
ATOM 1462 C CA . LEU A 1 190 ? 14.838 -11.040 0.977 1.00 90.94 190 LEU A CA 1
ATOM 1463 C C . LEU A 1 190 ? 14.693 -12.291 1.848 1.00 90.94 190 LEU A C 1
ATOM 1465 O O . LEU A 1 190 ? 13.902 -12.284 2.792 1.00 90.94 190 LEU A O 1
ATOM 1469 N N . MET A 1 191 ? 15.414 -13.357 1.491 1.00 91.88 191 MET A N 1
ATOM 1470 C CA . MET A 1 191 ? 15.322 -14.702 2.083 1.00 91.88 191 MET A CA 1
ATOM 1471 C C . MET A 1 191 ? 15.757 -14.726 3.559 1.00 91.88 191 MET A C 1
ATOM 1473 O O . MET A 1 191 ? 16.852 -15.167 3.897 1.00 91.88 191 MET A O 1
ATOM 1477 N N . ALA A 1 192 ? 14.890 -14.243 4.444 1.00 90.25 192 ALA A N 1
ATOM 1478 C CA . ALA A 1 192 ? 15.004 -14.390 5.885 1.00 90.25 192 ALA A CA 1
ATOM 1479 C C . ALA A 1 192 ? 13.602 -14.475 6.492 1.00 90.25 192 ALA A C 1
ATOM 1481 O O . ALA A 1 192 ? 12.733 -13.648 6.201 1.00 90.25 192 ALA A O 1
ATOM 1482 N N . LEU A 1 193 ? 13.397 -15.473 7.350 1.00 91.38 193 LEU A N 1
ATOM 1483 C CA . LEU A 1 193 ? 12.154 -15.625 8.093 1.00 91.38 193 LEU A CA 1
ATOM 1484 C C . LEU A 1 193 ? 12.008 -14.461 9.074 1.00 91.38 193 LEU A C 1
ATOM 1486 O O . LEU A 1 193 ? 12.930 -14.175 9.840 1.00 91.38 193 LEU A O 1
ATOM 1490 N N . ARG A 1 194 ? 10.850 -13.797 9.067 1.00 95.62 194 ARG A N 1
ATOM 1491 C CA . ARG A 1 194 ? 10.572 -12.680 9.978 1.00 95.62 194 ARG A CA 1
ATOM 1492 C C . ARG A 1 194 ? 9.325 -12.971 10.808 1.00 95.62 194 ARG A C 1
ATOM 1494 O O . ARG A 1 194 ? 8.236 -12.996 10.230 1.00 95.62 194 ARG A O 1
ATOM 1501 N N . PRO A 1 1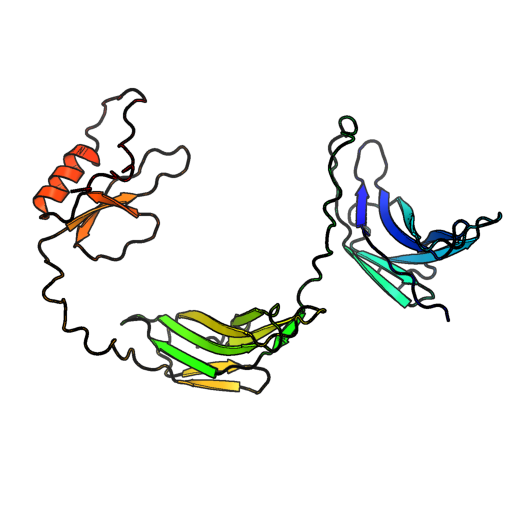95 ? 9.430 -13.163 12.135 1.00 96.56 195 PRO A N 1
ATOM 1502 C CA . PRO A 1 195 ? 8.239 -13.234 12.968 1.00 96.56 195 PRO A CA 1
ATOM 1503 C C . PRO A 1 195 ? 7.460 -11.918 12.856 1.00 96.56 195 PRO A C 1
ATOM 1505 O O . PRO A 1 195 ? 8.051 -10.843 12.718 1.00 96.56 195 PRO A O 1
ATOM 1508 N N . PHE A 1 196 ? 6.135 -11.992 12.888 1.00 97.44 196 PHE A N 1
ATOM 1509 C CA . PHE A 1 196 ? 5.280 -10.812 12.887 1.00 97.44 196 PHE A CA 1
ATOM 1510 C C . PHE A 1 196 ? 4.246 -10.885 14.005 1.00 97.44 196 PHE A C 1
ATOM 1512 O O . PHE A 1 196 ? 3.811 -11.963 14.410 1.00 97.44 196 PHE A O 1
ATOM 1519 N N . ARG A 1 197 ? 3.840 -9.699 14.458 1.00 97.88 197 ARG A N 1
ATOM 1520 C CA . ARG A 1 197 ? 2.689 -9.471 15.324 1.00 97.88 197 ARG A CA 1
ATOM 1521 C C . ARG A 1 197 ? 1.955 -8.244 14.793 1.00 97.88 197 ARG A C 1
ATOM 1523 O O . ARG A 1 197 ? 2.548 -7.170 14.735 1.00 97.88 197 ARG A O 1
ATOM 1530 N N . ALA A 1 198 ? 0.714 -8.416 14.361 1.00 97.19 198 ALA A N 1
ATOM 1531 C CA . ALA A 1 198 ? -0.131 -7.346 13.842 1.00 97.19 198 ALA A CA 1
ATOM 1532 C C . ALA A 1 198 ? -1.398 -7.262 14.694 1.00 97.19 198 ALA A C 1
ATOM 1534 O O . ALA A 1 198 ? -2.102 -8.258 14.820 1.00 97.19 198 ALA A O 1
ATOM 1535 N N . SER A 1 199 ? -1.682 -6.092 15.263 1.00 97.50 199 SER A N 1
ATOM 1536 C CA . SER A 1 199 ? -2.843 -5.881 16.132 1.00 97.50 199 SER A CA 1
ATOM 1537 C C . SER A 1 199 ? -3.742 -4.778 15.590 1.00 97.50 199 SER A C 1
ATOM 1539 O O . SER A 1 199 ? -3.257 -3.784 15.046 1.00 97.50 199 SER A O 1
ATOM 1541 N N . VAL A 1 200 ? -5.049 -4.938 15.770 1.00 96.75 200 VAL A N 1
ATOM 1542 C CA . VAL A 1 200 ? -6.065 -3.917 15.488 1.00 96.75 200 VAL A CA 1
ATOM 1543 C C . VAL A 1 200 ? -7.035 -3.827 16.657 1.00 96.75 200 VAL A C 1
ATOM 1545 O O . VAL A 1 200 ? -7.318 -4.822 17.322 1.00 96.75 200 VAL A O 1
ATOM 1548 N N . VAL A 1 201 ? -7.548 -2.624 16.905 1.00 95.31 201 VAL A N 1
ATOM 1549 C CA . VAL A 1 201 ? -8.576 -2.386 17.920 1.00 95.31 201 VAL A CA 1
ATOM 1550 C C . VAL A 1 201 ? -9.922 -2.269 17.224 1.00 95.31 201 VAL A C 1
ATOM 1552 O O . VAL A 1 201 ? -10.110 -1.420 16.352 1.00 95.31 201 VAL A O 1
ATOM 1555 N N . VAL A 1 202 ? -10.852 -3.134 17.608 1.00 93.06 202 VAL A N 1
ATOM 1556 C CA . VAL A 1 202 ? -12.187 -3.245 17.026 1.00 93.06 202 VAL A CA 1
ATOM 1557 C C . VAL A 1 202 ? -13.199 -2.754 18.047 1.00 93.06 202 VAL A C 1
ATOM 1559 O O . VAL A 1 202 ? -13.143 -3.145 19.208 1.00 93.06 202 VAL A O 1
ATOM 1562 N N . HIS A 1 203 ? -14.134 -1.906 17.626 1.00 90.69 203 HIS A N 1
ATOM 1563 C CA . HIS A 1 203 ? -15.280 -1.571 18.461 1.00 90.69 203 HIS A CA 1
ATOM 1564 C C . HIS A 1 203 ? -16.351 -2.646 18.292 1.00 90.69 203 HIS A C 1
ATOM 1566 O O . HIS A 1 203 ? -17.017 -2.703 17.256 1.00 90.69 203 HIS A O 1
ATOM 1572 N N . ASP A 1 204 ? -16.534 -3.476 19.310 1.00 81.44 204 ASP A N 1
ATOM 1573 C CA . ASP A 1 204 ? -17.581 -4.482 19.331 1.00 81.44 204 ASP A CA 1
ATOM 1574 C C . ASP A 1 204 ? -18.805 -3.954 20.084 1.00 81.44 204 ASP A C 1
ATOM 1576 O O . ASP A 1 204 ? -18.938 -4.063 21.301 1.00 81.44 204 ASP A O 1
ATOM 1580 N N . ALA A 1 205 ? -19.714 -3.333 19.332 1.00 66.94 205 ALA A N 1
ATOM 1581 C CA . ALA A 1 205 ? -20.955 -2.795 19.882 1.00 66.94 205 ALA A CA 1
ATOM 1582 C C . ALA A 1 205 ? -21.979 -3.886 20.247 1.00 66.94 205 ALA A C 1
ATOM 1584 O O . ALA A 1 205 ? -22.983 -3.575 20.884 1.00 66.94 205 ALA A O 1
ATOM 1585 N N . ALA A 1 206 ? -21.768 -5.129 19.802 1.00 76.81 206 ALA A N 1
ATOM 1586 C CA . ALA A 1 206 ? -22.767 -6.189 19.870 1.00 76.81 206 ALA A CA 1
ATOM 1587 C C . ALA A 1 206 ? -22.523 -7.199 21.001 1.00 76.81 206 ALA A C 1
ATOM 1589 O O . ALA A 1 206 ? -23.319 -8.126 21.137 1.00 76.81 206 ALA A O 1
ATOM 1590 N N . ASN A 1 207 ? -21.473 -7.021 21.815 1.00 83.31 207 ASN A N 1
ATOM 1591 C CA . ASN A 1 207 ? -21.025 -8.012 22.803 1.00 83.31 207 ASN A CA 1
ATOM 1592 C C . ASN A 1 207 ? -20.841 -9.400 22.166 1.00 83.31 207 ASN A C 1
ATOM 1594 O O . ASN A 1 207 ? -21.342 -10.400 22.689 1.00 83.31 207 ASN A O 1
ATOM 1598 N N . ALA A 1 208 ? -20.184 -9.460 21.008 1.00 88.50 208 ALA A N 1
ATOM 1599 C CA . ALA A 1 208 ? -19.868 -10.726 20.377 1.00 88.50 208 ALA A CA 1
ATOM 1600 C C . ALA A 1 208 ? -18.958 -11.560 21.296 1.00 88.50 208 ALA A C 1
ATOM 1602 O O . ALA A 1 208 ? -18.143 -11.046 22.061 1.00 88.50 208 ALA A O 1
ATOM 1603 N N . ASP A 1 209 ? -19.100 -12.880 21.222 1.00 93.44 209 ASP A N 1
ATOM 1604 C CA . ASP A 1 209 ? -18.233 -13.845 21.905 1.00 93.44 209 ASP A CA 1
ATOM 1605 C C . ASP A 1 209 ? -17.013 -14.229 21.049 1.00 93.44 209 ASP A C 1
ATOM 1607 O O . ASP A 1 209 ? -16.039 -14.797 21.549 1.00 93.44 209 ASP A O 1
ATOM 1611 N N . ARG A 1 210 ? -17.058 -13.915 19.750 1.00 95.38 210 ARG A N 1
ATOM 1612 C CA . ARG A 1 210 ? -16.057 -14.288 18.752 1.00 95.38 210 ARG A CA 1
ATOM 1613 C C . ARG A 1 210 ? -15.934 -13.242 17.643 1.00 95.38 210 ARG A C 1
ATOM 1615 O O . ARG A 1 210 ? -16.904 -12.576 17.287 1.00 95.38 210 ARG A O 1
ATOM 1622 N N . LEU A 1 211 ? -14.750 -13.155 17.044 1.00 94.81 211 LEU A N 1
ATOM 1623 C CA . LEU A 1 211 ? -14.488 -12.424 15.802 1.00 94.81 211 LEU A CA 1
ATOM 1624 C C . LEU A 1 211 ? -14.266 -13.402 14.646 1.00 94.81 211 LEU A C 1
ATOM 1626 O O . LEU A 1 211 ? -13.837 -14.532 14.862 1.00 94.81 211 LEU A O 1
ATOM 1630 N N . ILE A 1 212 ? -14.525 -12.966 13.413 1.00 95.88 212 ILE A N 1
ATOM 1631 C CA . ILE A 1 212 ? -14.279 -13.774 12.212 1.00 95.88 212 ILE A CA 1
ATOM 1632 C C . ILE A 1 212 ? -13.082 -13.197 11.457 1.00 95.88 212 ILE A C 1
ATOM 1634 O O . ILE A 1 212 ? -13.110 -12.040 11.025 1.00 95.88 212 ILE A O 1
ATOM 1638 N N . VAL A 1 213 ? -12.050 -14.019 11.264 1.00 97.25 213 VAL A N 1
ATOM 1639 C CA . VAL A 1 213 ? -10.863 -13.683 10.469 1.00 97.25 213 VAL A CA 1
ATOM 1640 C C . VAL A 1 213 ? -10.756 -14.637 9.290 1.00 97.25 213 VAL A C 1
ATOM 1642 O O . VAL A 1 213 ? -10.823 -15.849 9.459 1.00 97.25 213 VAL A O 1
ATOM 1645 N N . ARG A 1 214 ? -10.578 -14.110 8.082 1.00 97.62 214 ARG A N 1
ATOM 1646 C CA . ARG A 1 214 ? -10.309 -14.894 6.878 1.00 97.62 214 ARG A CA 1
ATOM 1647 C C . ARG A 1 214 ? -8.850 -14.742 6.478 1.00 97.62 214 ARG A C 1
ATOM 1649 O O . ARG A 1 214 ? -8.303 -13.644 6.471 1.00 97.62 214 ARG A O 1
ATOM 1656 N N . ASP A 1 215 ? -8.231 -15.842 6.102 1.00 98.31 215 ASP A N 1
ATOM 1657 C CA . ASP A 1 215 ? -6.842 -15.892 5.672 1.00 98.31 215 ASP A CA 1
ATOM 1658 C C . ASP A 1 215 ? -6.697 -16.862 4.485 1.00 98.31 215 ASP A C 1
ATOM 1660 O O . ASP A 1 215 ? -7.690 -17.267 3.875 1.00 98.31 215 ASP A O 1
ATOM 1664 N N . ALA A 1 216 ? -5.470 -17.206 4.099 1.00 97.38 216 ALA A N 1
ATOM 1665 C CA . ALA A 1 216 ? -5.229 -18.141 3.002 1.00 97.38 216 ALA A CA 1
ATOM 1666 C C . ALA A 1 216 ? -5.553 -19.607 3.359 1.00 97.38 216 ALA A C 1
ATOM 1668 O O . ALA A 1 216 ? -5.678 -20.427 2.451 1.00 97.38 216 ALA A O 1
ATOM 1669 N N . ALA A 1 217 ? -5.688 -19.945 4.646 1.00 97.56 217 ALA A N 1
ATOM 1670 C CA . ALA A 1 217 ? -6.052 -21.277 5.127 1.00 97.56 217 ALA A CA 1
ATOM 1671 C C . ALA A 1 217 ? -7.572 -21.459 5.290 1.00 97.56 217 ALA A C 1
ATOM 1673 O O . ALA A 1 217 ? -8.054 -22.591 5.299 1.00 97.56 217 ALA A O 1
ATOM 1674 N N . GLY A 1 218 ? -8.339 -20.371 5.386 1.00 97.38 218 GLY A N 1
ATOM 1675 C CA . GLY A 1 218 ? -9.794 -20.418 5.424 1.00 97.38 218 GLY A CA 1
ATOM 1676 C C . GLY A 1 218 ? -10.406 -19.317 6.276 1.00 97.38 218 GLY A C 1
ATOM 1677 O O . GLY A 1 218 ? -9.940 -18.182 6.300 1.00 97.38 218 GLY A O 1
ATOM 1678 N N . THR A 1 219 ? -11.517 -19.647 6.930 1.00 97.75 219 THR A N 1
ATOM 1679 C CA . THR A 1 219 ? -12.204 -18.757 7.873 1.00 97.75 219 THR A CA 1
ATOM 1680 C C . THR A 1 219 ? -11.990 -19.278 9.286 1.00 97.75 219 THR A C 1
ATOM 1682 O O . THR A 1 219 ? -12.171 -20.467 9.535 1.00 97.75 219 THR A O 1
ATOM 1685 N N . HIS A 1 220 ? -11.633 -18.378 10.194 1.00 97.62 220 HIS A N 1
ATOM 1686 C CA . HIS A 1 220 ? -11.314 -18.655 11.587 1.00 97.62 220 HIS A CA 1
ATOM 1687 C C . HIS A 1 220 ? -12.281 -17.900 12.489 1.00 97.62 220 HIS A C 1
ATOM 1689 O O . HIS A 1 220 ? -12.420 -16.680 12.378 1.00 97.62 220 HIS A O 1
ATOM 1695 N N . GLU A 1 221 ? -12.926 -18.624 13.398 1.00 97.12 221 GLU A N 1
ATOM 1696 C CA . GLU A 1 221 ? -13.662 -18.031 14.512 1.00 97.12 221 GLU A CA 1
ATOM 1697 C C . GLU A 1 221 ? -12.704 -17.862 15.693 1.00 97.12 221 GLU A C 1
ATOM 1699 O O . GLU A 1 221 ? -12.193 -18.836 16.244 1.00 97.12 221 GLU A O 1
ATOM 1704 N N . VAL A 1 222 ? -12.432 -16.613 16.059 1.00 97.12 222 VAL A N 1
ATOM 1705 C CA . VAL A 1 222 ? -11.471 -16.246 17.098 1.00 97.12 222 VAL A CA 1
ATOM 1706 C C . VAL A 1 222 ? -12.248 -15.894 18.364 1.00 97.12 222 VAL A C 1
ATOM 1708 O O . VAL A 1 222 ? -12.864 -14.826 18.401 1.00 97.12 222 VAL A O 1
ATOM 1711 N N . PRO A 1 223 ? -12.263 -16.759 19.395 1.00 96.56 223 PRO A N 1
ATOM 1712 C CA . PRO A 1 223 ? -12.982 -16.473 20.629 1.00 96.56 223 PRO A CA 1
ATOM 1713 C C . PRO A 1 223 ? -12.368 -15.255 21.319 1.00 96.56 223 PRO A C 1
ATOM 1715 O O . PRO A 1 223 ? -11.145 -15.165 21.466 1.00 96.56 223 PRO A O 1
ATOM 1718 N N . ILE A 1 224 ? -13.215 -14.321 21.748 1.00 94.88 224 ILE A N 1
ATOM 1719 C CA . ILE A 1 224 ? -12.769 -13.143 22.483 1.00 94.88 224 ILE A CA 1
ATOM 1720 C C . ILE A 1 224 ? -12.545 -13.573 23.925 1.00 94.88 224 ILE A C 1
ATOM 1722 O O . ILE A 1 224 ? -13.481 -13.834 24.682 1.00 94.88 224 ILE A O 1
ATOM 1726 N N . GLN A 1 225 ? -11.278 -13.666 24.306 1.00 94.38 225 GLN A N 1
ATOM 1727 C CA . GLN A 1 225 ? -10.920 -14.000 25.669 1.00 94.38 225 GLN A CA 1
ATOM 1728 C C . GLN A 1 225 ? -11.378 -12.863 26.588 1.00 94.38 225 GLN A C 1
ATOM 1730 O O . GLN A 1 225 ? -11.196 -11.682 26.245 1.00 94.38 225 GLN A O 1
ATOM 1735 N N . PRO A 1 226 ? -11.958 -13.186 27.761 1.00 87.44 226 PRO A N 1
ATOM 1736 C CA . PRO A 1 226 ? -12.170 -12.179 28.786 1.00 87.44 226 PRO A CA 1
ATOM 1737 C C . PRO A 1 226 ? -10.834 -11.491 29.055 1.00 87.44 226 PRO A C 1
ATOM 1739 O O . PRO A 1 226 ? -9.776 -12.102 28.891 1.00 87.44 226 PRO A O 1
ATOM 1742 N N . TRP A 1 227 ? -10.869 -10.229 29.475 1.00 79.12 227 TRP A N 1
ATOM 1743 C CA . TRP A 1 227 ? -9.686 -9.620 30.068 1.00 79.12 227 TRP A CA 1
ATOM 1744 C C . TRP A 1 227 ? -9.292 -10.495 31.264 1.00 79.12 227 TRP A C 1
ATOM 1746 O O . TRP A 1 227 ? -9.875 -10.415 32.347 1.00 79.12 227 TRP A O 1
ATOM 1756 N N . ILE A 1 228 ? -8.335 -11.393 31.045 1.00 68.44 228 ILE A N 1
ATOM 1757 C CA . ILE A 1 228 ? -7.597 -12.050 32.104 1.00 68.44 228 ILE A CA 1
ATOM 1758 C C . ILE A 1 228 ? -6.720 -10.915 32.579 1.00 68.44 228 ILE A C 1
ATOM 1760 O O . ILE A 1 228 ? -5.767 -10.538 31.894 1.00 68.44 228 ILE A O 1
ATOM 1764 N N . GLY A 1 229 ? -7.138 -10.265 33.667 1.00 56.00 229 GLY A N 1
ATOM 1765 C CA . GLY A 1 229 ? -6.292 -9.278 34.314 1.00 56.00 229 GLY A CA 1
ATOM 1766 C C . GLY A 1 229 ? -4.895 -9.848 34.374 1.00 56.00 229 GLY A C 1
ATOM 1767 O O . GLY A 1 229 ? -4.749 -11.031 34.692 1.00 56.00 229 GLY A O 1
ATOM 1768 N N . ALA A 1 230 ? -3.906 -9.028 33.998 1.00 50.22 230 ALA A N 1
ATOM 1769 C CA . ALA A 1 230 ? -2.524 -9.236 34.399 1.00 50.22 230 ALA A CA 1
ATOM 1770 C C . ALA A 1 230 ? -2.539 -9.971 35.738 1.00 50.22 230 ALA A C 1
ATOM 1772 O O . ALA A 1 230 ? -3.313 -9.539 36.607 1.00 50.22 230 ALA A O 1
ATOM 1773 N N . GLU A 1 231 ? -1.797 -11.089 35.842 1.00 44.44 231 GLU A N 1
ATOM 1774 C CA . GLU A 1 231 ? -1.565 -11.795 37.111 1.00 44.44 231 GLU A CA 1
ATOM 1775 C C . GLU A 1 231 ? -1.731 -10.808 38.241 1.00 44.44 231 GLU A C 1
ATOM 1777 O O . GLU A 1 231 ? -1.064 -9.777 38.114 1.00 44.44 231 GLU A O 1
ATOM 1782 N N . PRO A 1 232 ? -2.651 -11.046 39.203 1.00 42.12 232 PRO A N 1
ATOM 1783 C CA . PRO A 1 232 ? -3.160 -10.021 40.099 1.00 42.12 232 PRO A CA 1
ATOM 1784 C C . PRO A 1 232 ? -2.006 -9.115 40.451 1.00 42.12 232 PRO A C 1
ATOM 1786 O O . PRO A 1 232 ? -1.125 -9.496 41.222 1.00 42.12 232 PRO A O 1
ATOM 1789 N N . PHE A 1 233 ? -1.957 -7.966 39.770 1.00 43.16 233 PHE A N 1
ATOM 1790 C CA . PHE A 1 233 ? -1.021 -6.927 40.113 1.00 43.16 233 PHE A CA 1
ATOM 1791 C C . PHE A 1 233 ? -1.461 -6.688 41.535 1.00 43.16 233 PHE A C 1
ATOM 1793 O O . PHE A 1 233 ? -2.620 -6.302 41.721 1.00 43.16 233 PHE A O 1
ATOM 1800 N N . VAL A 1 234 ? -0.656 -7.123 42.512 1.00 44.47 234 VAL A N 1
ATOM 1801 C CA . VAL A 1 234 ? -0.940 -6.902 43.925 1.00 44.47 234 VAL A CA 1
ATOM 1802 C C . VAL A 1 234 ? -1.372 -5.463 43.963 1.00 44.47 234 VAL A C 1
ATOM 1804 O O . VAL A 1 234 ? -0.618 -4.598 43.515 1.00 44.47 234 VAL A O 1
ATOM 1807 N N . ALA A 1 235 ? -2.659 -5.274 44.242 1.00 42.38 235 ALA A N 1
ATOM 1808 C CA . ALA A 1 235 ? -3.343 -4.097 43.786 1.00 42.38 235 ALA A CA 1
ATOM 1809 C C . ALA A 1 235 ? -2.611 -2.910 44.391 1.00 42.38 235 ALA A C 1
ATOM 1811 O O . ALA A 1 235 ? -2.761 -2.617 45.570 1.00 42.38 235 ALA A O 1
ATOM 1812 N N . SER A 1 236 ? -1.912 -2.148 43.558 1.00 47.06 236 SER A N 1
ATOM 1813 C CA . SER A 1 236 ? -1.598 -0.759 43.849 1.00 47.06 236 SER A CA 1
ATOM 1814 C C . SER A 1 236 ? -2.877 0.093 43.797 1.00 47.06 236 SER A C 1
ATOM 1816 O O . SER A 1 236 ? -2.833 1.284 43.518 1.00 47.06 236 SER A O 1
ATOM 1818 N N . ALA A 1 237 ? -4.032 -0.499 44.128 1.00 46.91 237 ALA A N 1
ATOM 1819 C CA . ALA A 1 237 ? -5.131 0.207 44.759 1.00 46.91 237 ALA A CA 1
ATOM 1820 C C . ALA A 1 237 ? -4.679 0.872 46.078 1.00 46.91 237 ALA A C 1
ATOM 1822 O O . ALA A 1 237 ? -5.353 1.785 46.530 1.00 46.91 237 ALA A O 1
ATOM 1823 N N . GLU A 1 238 ? -3.523 0.492 46.644 1.00 48.28 238 GLU A N 1
ATOM 1824 C CA . GLU A 1 238 ? -2.846 1.255 47.705 1.00 48.28 238 GLU A CA 1
ATOM 1825 C C . GLU A 1 238 ? -1.993 2.446 47.215 1.00 48.28 238 GLU A C 1
ATOM 1827 O O . GLU A 1 238 ? -1.448 3.158 48.049 1.00 48.28 238 GLU A O 1
ATOM 1832 N N . ALA A 1 239 ? -1.855 2.716 45.907 1.00 47.44 239 ALA A N 1
ATOM 1833 C CA . ALA A 1 239 ? -0.984 3.807 45.436 1.00 47.44 239 ALA A CA 1
ATOM 1834 C C . ALA A 1 239 ? -1.582 4.724 44.358 1.00 47.44 239 ALA A C 1
ATOM 1836 O O . ALA A 1 239 ? -0.872 5.588 43.840 1.00 47.44 239 ALA A O 1
ATOM 1837 N N . ILE A 1 240 ? -2.878 4.610 44.040 1.00 49.62 240 ILE A N 1
ATOM 1838 C CA . ILE A 1 240 ? -3.608 5.815 43.631 1.00 49.62 240 ILE A CA 1
ATOM 1839 C C . ILE A 1 240 ? -3.955 6.502 44.941 1.00 49.62 240 ILE A C 1
ATOM 1841 O O . ILE A 1 240 ? -4.993 6.230 45.540 1.00 49.62 240 ILE A O 1
ATOM 1845 N N . ASP A 1 241 ? -3.025 7.320 45.423 1.00 56.16 241 ASP A N 1
ATOM 1846 C CA . ASP A 1 241 ? -3.301 8.254 46.501 1.00 56.16 241 ASP A CA 1
ATOM 1847 C C . ASP A 1 241 ? -4.411 9.178 45.984 1.00 56.16 241 ASP A C 1
ATOM 1849 O O . ASP A 1 241 ? -4.166 10.066 45.166 1.00 56.16 241 ASP A O 1
ATOM 1853 N N . ILE A 1 242 ? -5.660 8.861 46.345 1.00 62.94 242 ILE A N 1
ATOM 1854 C CA . ILE A 1 242 ? -6.890 9.491 45.829 1.00 62.94 242 ILE A CA 1
ATOM 1855 C C . ILE A 1 242 ? -6.867 11.006 46.102 1.00 62.94 242 ILE A C 1
ATOM 1857 O O . ILE A 1 242 ? -7.567 11.786 45.453 1.00 62.94 242 ILE A O 1
ATOM 1861 N N . ASP A 1 243 ? -6.004 11.428 47.023 1.00 84.06 243 ASP A N 1
ATOM 1862 C CA . ASP A 1 243 ? -5.813 12.810 47.416 1.00 84.06 243 ASP A CA 1
ATOM 1863 C C . ASP A 1 243 ? -4.857 13.573 46.477 1.00 84.06 243 ASP A C 1
ATOM 1865 O O . ASP A 1 243 ? -4.878 14.811 46.443 1.00 84.06 243 ASP A O 1
ATOM 1869 N N . LEU A 1 244 ? -4.066 12.880 45.648 1.00 90.25 244 LEU A N 1
ATOM 1870 C CA . LEU A 1 244 ? -3.126 13.491 44.710 1.00 90.25 244 LEU A CA 1
ATOM 1871 C C . LEU A 1 244 ? -3.745 13.738 43.330 1.00 90.25 244 LEU A C 1
ATOM 1873 O O . LEU A 1 244 ? -4.408 12.899 42.725 1.00 90.25 244 LEU A O 1
ATOM 1877 N N . HIS A 1 245 ? -3.489 14.935 42.815 1.00 94.69 245 HIS A N 1
ATOM 1878 C CA . HIS A 1 245 ? -3.995 15.448 41.551 1.00 94.69 245 HIS A CA 1
ATOM 1879 C C . HIS A 1 245 ? -2.851 16.026 40.708 1.00 94.69 245 HIS A C 1
ATOM 1881 O O . HIS A 1 245 ? -1.816 16.447 41.225 1.00 94.69 245 HIS A O 1
ATOM 1887 N N . GLY A 1 246 ? -3.057 16.094 39.394 1.00 94.81 246 GLY A N 1
ATOM 1888 C CA . GLY A 1 246 ? -2.187 16.769 38.437 1.00 94.81 246 GLY A CA 1
ATOM 1889 C C . GLY A 1 246 ? -2.927 17.880 37.695 1.00 94.81 246 GLY A C 1
ATOM 1890 O O . GLY A 1 246 ? -4.105 17.752 37.360 1.00 94.81 246 GLY A O 1
ATOM 1891 N N . VAL A 1 247 ? -2.232 18.977 37.395 1.00 94.88 247 VAL A N 1
ATOM 1892 C CA . VAL A 1 247 ? -2.709 20.017 36.474 1.00 94.88 247 VAL A CA 1
ATOM 1893 C C . VAL A 1 247 ? -2.156 19.708 35.089 1.00 94.88 247 VAL A C 1
ATOM 1895 O O . VAL A 1 247 ? -0.944 19.566 34.919 1.00 94.88 247 VAL A O 1
ATOM 1898 N N . HIS A 1 248 ? -3.026 19.649 34.087 1.00 93.62 248 HIS A N 1
ATOM 1899 C CA . HIS A 1 248 ? -2.651 19.408 32.699 1.00 93.62 248 HIS A CA 1
ATOM 1900 C C . HIS A 1 248 ? -3.070 20.575 31.805 1.00 93.62 248 HIS A C 1
ATOM 1902 O O . HIS A 1 248 ? -4.212 21.031 31.859 1.00 93.62 248 HIS A O 1
ATOM 1908 N N . ALA A 1 249 ? -2.152 21.051 30.966 1.00 91.31 249 ALA A N 1
ATOM 1909 C CA . ALA A 1 249 ? -2.409 22.083 29.968 1.00 91.31 249 ALA A CA 1
ATOM 1910 C C . ALA A 1 249 ? -2.629 21.452 28.592 1.00 91.31 249 ALA A C 1
ATOM 1912 O O . ALA A 1 249 ? -2.065 20.403 28.275 1.00 91.31 249 ALA A O 1
ATOM 1913 N N . ARG A 1 250 ? -3.454 22.090 27.761 1.00 86.12 250 ARG A N 1
ATOM 1914 C CA . ARG A 1 250 ? -3.675 21.650 26.383 1.00 86.12 250 ARG A CA 1
ATOM 1915 C C . ARG A 1 250 ? -2.561 22.182 25.481 1.00 86.12 250 ARG A C 1
ATOM 1917 O O . ARG A 1 250 ? -2.245 23.370 25.533 1.00 86.12 250 ARG A O 1
ATOM 1924 N N . LEU A 1 251 ? -2.016 21.332 24.613 1.00 83.31 251 LEU A N 1
ATOM 1925 C CA . LEU A 1 251 ? -1.050 21.731 23.591 1.00 83.31 251 LEU A CA 1
ATOM 1926 C C . LEU A 1 251 ? -1.632 22.871 22.732 1.00 83.31 251 LEU A C 1
ATOM 1928 O O . LEU A 1 251 ? -2.738 22.724 22.193 1.00 83.31 251 LEU A O 1
ATOM 1932 N N . PRO A 1 252 ? -0.927 24.010 22.603 1.00 79.12 252 PRO A N 1
ATOM 1933 C CA . PRO A 1 252 ? -1.373 25.095 21.745 1.00 79.12 252 PRO A CA 1
ATOM 1934 C C . PRO A 1 252 ? -1.346 24.648 20.282 1.00 79.12 252 PRO A C 1
ATOM 1936 O O . PRO A 1 252 ? -0.444 23.931 19.846 1.00 79.12 252 PRO A O 1
ATOM 1939 N N . LYS A 1 253 ? -2.318 25.112 19.495 1.00 76.12 253 LYS A N 1
ATOM 1940 C CA . LYS A 1 253 ? -2.174 25.077 18.038 1.00 76.12 253 LYS A CA 1
ATOM 1941 C C . LYS A 1 253 ? -1.111 26.096 17.632 1.00 76.12 253 LYS A C 1
ATOM 1943 O O . LYS A 1 253 ? -0.972 27.133 18.277 1.00 76.12 253 LYS A O 1
ATOM 1948 N N . VAL A 1 254 ? -0.377 25.821 16.556 1.00 76.50 254 VAL A N 1
ATOM 1949 C CA . VAL A 1 254 ? 0.631 26.749 16.019 1.00 76.50 254 VAL A CA 1
ATOM 1950 C C . VAL A 1 254 ? -0.009 28.121 15.778 1.00 76.50 254 VAL A C 1
ATOM 1952 O O . VAL A 1 254 ? -0.980 28.229 15.035 1.00 76.50 254 VAL A O 1
ATOM 1955 N N . GLY A 1 255 ? 0.521 29.159 16.431 1.00 75.00 255 GLY A N 1
ATOM 1956 C CA . GLY A 1 255 ? 0.013 30.534 16.341 1.00 75.00 255 GLY A CA 1
ATOM 1957 C C . GLY A 1 255 ? -1.144 30.875 17.290 1.00 75.00 255 GLY A C 1
ATOM 1958 O O . GLY A 1 255 ? -1.510 32.044 17.397 1.00 75.00 255 GLY A O 1
ATOM 1959 N N . GLU A 1 256 ? -1.688 29.903 18.024 1.00 69.75 256 GLU A N 1
ATOM 1960 C CA . GLU A 1 256 ? -2.663 30.137 19.089 1.00 69.75 256 GLU A CA 1
ATOM 1961 C C . GLU A 1 256 ? -1.976 30.136 20.460 1.00 69.75 256 GLU A C 1
ATOM 1963 O O . GLU A 1 256 ? -1.001 29.428 20.709 1.00 69.75 256 GLU A O 1
ATOM 1968 N N . ARG A 1 257 ? -2.493 30.947 21.385 1.00 61.94 257 ARG A N 1
ATOM 1969 C CA . ARG A 1 257 ? -2.034 30.926 22.779 1.00 61.94 257 ARG A CA 1
ATOM 1970 C C . ARG A 1 257 ? -2.496 29.626 23.461 1.00 61.94 257 ARG A C 1
ATOM 1972 O O . ARG A 1 257 ? -3.532 29.095 23.062 1.00 61.94 257 ARG A O 1
ATOM 1979 N N . PRO A 1 258 ? -1.779 29.135 24.490 1.00 63.00 258 PRO A N 1
ATOM 1980 C CA . PRO A 1 258 ? -2.190 27.942 25.220 1.00 63.00 258 PRO A CA 1
ATOM 1981 C C . PRO A 1 258 ? -3.625 28.078 25.741 1.00 63.00 258 PRO A C 1
ATOM 1983 O O . PRO A 1 258 ? -4.011 29.118 26.285 1.00 63.00 258 PRO A O 1
ATOM 1986 N N . HIS A 1 259 ? -4.412 27.025 25.525 1.00 67.25 259 HIS A N 1
ATOM 1987 C CA . HIS A 1 259 ? -5.788 26.897 26.005 1.00 67.25 259 HIS A CA 1
ATOM 1988 C C . HIS A 1 259 ? -5.758 26.334 27.432 1.00 67.25 259 HIS A C 1
ATOM 1990 O O . HIS A 1 259 ? -4.846 25.578 27.756 1.00 67.25 259 HIS A O 1
ATOM 1996 N N . GLY A 1 260 ? -6.714 26.739 28.276 1.00 81.69 260 GLY A N 1
ATOM 1997 C CA . GLY A 1 260 ? -6.683 26.595 29.742 1.00 81.69 260 GLY A CA 1
ATOM 1998 C C . GLY A 1 260 ? -6.298 25.216 30.301 1.00 81.69 260 GLY A C 1
ATOM 1999 O O . GLY A 1 260 ? -6.335 24.196 29.614 1.00 81.69 260 GLY A O 1
ATOM 2000 N N . CYS A 1 261 ? -5.937 25.189 31.583 1.00 93.44 261 CYS A N 1
ATOM 2001 C CA . CYS A 1 261 ? -5.554 23.959 32.274 1.00 93.44 261 CYS A CA 1
ATOM 2002 C C . CYS A 1 261 ? -6.754 23.255 32.916 1.00 93.44 261 CYS A C 1
ATOM 2004 O O . CYS A 1 261 ? -7.709 23.902 33.345 1.00 93.44 261 CYS A O 1
ATOM 2006 N N . ILE A 1 262 ? -6.656 21.935 33.056 1.00 93.88 262 ILE A N 1
ATOM 2007 C CA . ILE A 1 262 ? -7.582 21.092 33.821 1.00 93.88 262 ILE A CA 1
ATOM 2008 C C . ILE A 1 262 ? -6.854 20.469 35.015 1.00 93.88 262 ILE A C 1
ATOM 2010 O O . ILE A 1 262 ? -5.644 20.263 34.952 1.00 93.88 262 ILE A O 1
ATOM 2014 N N . VAL A 1 263 ? -7.578 20.176 36.095 1.00 95.56 263 VAL A N 1
ATOM 2015 C CA . VAL A 1 263 ? -7.070 19.410 37.246 1.00 95.56 263 VAL A CA 1
ATOM 2016 C C . VAL A 1 263 ? -7.727 18.040 37.206 1.00 95.56 263 VAL A C 1
ATOM 2018 O O . VAL A 1 263 ? -8.944 17.966 37.046 1.00 95.56 263 VAL A O 1
ATOM 2021 N N . VAL A 1 264 ? -6.939 16.975 37.317 1.00 92.69 264 VAL A N 1
ATOM 2022 C CA . VAL A 1 264 ? -7.429 15.590 37.307 1.00 92.69 264 VAL A CA 1
ATOM 2023 C C . VAL A 1 264 ? -6.731 14.762 38.389 1.00 92.69 264 VAL A C 1
ATOM 2025 O O . VAL A 1 264 ? -5.601 15.099 38.740 1.00 92.69 264 VAL A O 1
ATOM 2028 N N . PRO A 1 265 ? -7.356 13.694 38.914 1.00 93.62 265 PRO A N 1
ATOM 2029 C CA . PRO A 1 265 ? -6.693 12.766 39.831 1.00 93.62 265 PRO A CA 1
ATOM 2030 C C . PRO A 1 265 ? -5.432 12.141 39.219 1.00 93.62 265 PRO A C 1
ATOM 2032 O O . PRO A 1 265 ? -5.375 11.903 38.004 1.00 93.62 265 PRO A O 1
ATOM 2035 N N . GLU A 1 266 ? -4.429 11.857 40.048 1.00 89.00 266 GLU A N 1
ATOM 2036 C CA . GLU A 1 266 ? -3.193 11.205 39.612 1.00 89.00 266 GLU A CA 1
ATOM 2037 C C . GLU A 1 266 ? -3.489 9.823 39.001 1.00 89.00 266 GLU A C 1
ATOM 2039 O O . GLU A 1 266 ? -4.323 9.065 39.488 1.00 89.00 266 GLU A O 1
ATOM 2044 N N . GLY A 1 267 ? -2.840 9.510 37.875 1.00 80.69 267 GLY A N 1
ATOM 2045 C CA . GLY A 1 267 ? -3.091 8.279 37.113 1.00 80.69 267 GLY A CA 1
ATOM 2046 C C . GLY A 1 267 ? -4.259 8.344 36.117 1.00 80.69 267 GLY A C 1
ATOM 2047 O O . GLY A 1 267 ? -4.465 7.392 35.365 1.00 80.69 267 GLY A O 1
ATOM 2048 N N . THR A 1 268 ? -4.993 9.461 36.039 1.00 84.69 268 THR A N 1
ATOM 2049 C CA . THR A 1 268 ? -6.037 9.651 35.014 1.00 84.69 268 THR A CA 1
ATOM 2050 C C . THR A 1 268 ? -5.439 9.611 33.601 1.00 84.69 268 THR A C 1
ATOM 2052 O O . THR A 1 268 ? -4.534 10.381 33.272 1.00 84.69 268 THR A O 1
ATOM 2055 N N . LEU A 1 269 ? -5.982 8.754 32.730 1.00 81.62 269 LEU A N 1
ATOM 2056 C CA . LEU A 1 269 ? -5.610 8.699 31.314 1.00 81.62 269 LEU A CA 1
ATOM 2057 C C . LEU A 1 269 ? -6.219 9.888 30.558 1.00 81.62 269 LEU A C 1
ATOM 2059 O O . LEU A 1 269 ? -7.440 10.029 30.483 1.00 81.62 269 LEU A O 1
ATOM 2063 N N . LEU A 1 270 ? -5.369 10.732 29.968 1.00 79.50 270 LEU A N 1
ATOM 2064 C CA . LEU A 1 270 ? -5.778 11.895 29.178 1.00 79.50 270 LEU A CA 1
ATOM 2065 C C . LEU A 1 270 ? -5.418 11.727 27.693 1.00 79.50 270 LEU A C 1
ATOM 2067 O O . LEU A 1 270 ? -4.411 11.092 27.375 1.00 79.50 270 LEU A O 1
ATOM 2071 N N . PRO A 1 271 ? -6.189 12.327 26.763 1.00 79.94 271 PRO A N 1
ATOM 2072 C CA . PRO A 1 271 ? -5.801 12.393 25.357 1.00 79.94 271 PRO A CA 1
ATOM 2073 C C . PRO A 1 271 ? -4.425 13.052 25.173 1.00 79.94 271 PRO A C 1
ATOM 2075 O O . PRO A 1 271 ? -4.105 14.015 25.870 1.00 79.94 271 PRO A O 1
ATOM 2078 N N . ALA A 1 272 ? -3.667 12.632 24.153 1.00 84.19 272 ALA A N 1
ATOM 2079 C CA . ALA A 1 272 ? -2.305 13.113 23.851 1.00 84.19 272 ALA A CA 1
ATOM 2080 C C . ALA A 1 272 ? -2.186 14.618 23.507 1.00 84.19 272 ALA A C 1
ATOM 2082 O O . ALA A 1 272 ? -1.108 15.109 23.187 1.00 84.19 272 ALA A O 1
ATOM 2083 N N . ILE A 1 273 ? -3.292 15.364 23.563 1.00 84.56 273 ILE A N 1
ATOM 2084 C CA . ILE A 1 273 ? -3.320 16.825 23.448 1.00 84.56 273 ILE A CA 1
ATOM 2085 C C . ILE A 1 273 ? -3.107 17.536 24.792 1.00 84.56 273 ILE A C 1
ATOM 2087 O O . ILE A 1 273 ? -3.077 18.763 24.807 1.00 84.56 273 ILE A O 1
ATOM 2091 N N . TYR A 1 274 ? -2.991 16.805 25.903 1.00 87.56 274 TYR A N 1
ATOM 2092 C CA . TYR A 1 274 ? -2.739 17.346 27.237 1.00 87.56 274 TYR A CA 1
ATOM 2093 C C . TYR A 1 274 ? -1.363 16.926 27.753 1.00 87.56 274 TYR A C 1
ATOM 2095 O O . TYR A 1 274 ? -0.970 15.771 27.617 1.00 87.56 274 TYR A O 1
ATOM 2103 N N . TYR A 1 275 ? -0.657 17.846 28.403 1.00 90.69 275 TYR A N 1
ATOM 2104 C CA . TYR A 1 275 ? 0.620 17.579 29.066 1.00 90.69 275 TYR A CA 1
ATOM 2105 C C . TYR A 1 275 ? 0.585 18.086 30.508 1.00 90.69 275 TYR A C 1
ATOM 2107 O O . TYR A 1 275 ? -0.096 19.068 30.809 1.00 90.69 275 TYR A O 1
ATOM 2115 N N . ARG A 1 276 ? 1.274 17.389 31.419 1.00 94.19 276 ARG A N 1
ATOM 2116 C CA . ARG A 1 276 ? 1.304 17.756 32.841 1.00 94.19 276 ARG A CA 1
ATOM 2117 C C . ARG A 1 276 ? 2.144 19.017 33.031 1.00 94.19 276 ARG A C 1
ATOM 2119 O O . ARG A 1 276 ? 3.260 19.088 32.528 1.00 94.19 276 ARG A O 1
ATOM 2126 N N . VAL A 1 277 ? 1.609 19.987 33.768 1.00 93.56 277 VAL A N 1
ATOM 2127 C CA . VAL A 1 277 ? 2.288 21.251 34.106 1.00 93.56 277 VAL A CA 1
ATOM 2128 C C . VAL A 1 277 ? 2.504 21.441 35.608 1.00 93.56 277 VAL A C 1
ATOM 2130 O O . VAL A 1 277 ? 3.341 22.249 35.991 1.00 93.56 277 VAL A O 1
ATOM 2133 N N . PHE A 1 278 ? 1.771 20.716 36.460 1.00 95.31 278 PHE A N 1
ATOM 2134 C CA . PHE A 1 278 ? 1.938 20.738 37.918 1.00 95.31 278 PHE A CA 1
ATOM 2135 C C . PHE A 1 278 ? 1.387 19.449 38.553 1.00 95.31 278 PHE A C 1
ATOM 2137 O O . PHE A 1 278 ? 0.508 18.811 37.974 1.00 95.31 278 PHE A O 1
ATOM 2144 N N . GLY A 1 279 ? 1.871 19.087 39.742 1.00 95.19 279 GLY A N 1
ATOM 2145 C CA . GLY A 1 279 ? 1.516 17.855 40.463 1.00 95.19 279 GLY A CA 1
ATOM 2146 C C . GLY A 1 279 ? 2.462 16.667 40.188 1.00 95.19 279 GLY A C 1
ATOM 2147 O O . GLY A 1 279 ? 3.355 16.792 39.344 1.00 95.19 279 GLY A O 1
ATOM 2148 N N . PRO A 1 280 ? 2.290 15.519 40.877 1.00 95.31 280 PRO A N 1
ATOM 2149 C CA . PRO A 1 280 ? 1.182 15.196 41.785 1.00 95.31 280 PRO A CA 1
ATOM 2150 C C . PRO A 1 280 ? 1.203 16.032 43.076 1.00 95.31 280 PRO A C 1
ATOM 2152 O O . PRO A 1 280 ? 2.254 16.213 43.684 1.00 95.31 280 PRO A O 1
ATOM 2155 N N . ALA A 1 281 ? 0.058 16.587 43.475 1.00 94.94 281 ALA A N 1
ATOM 2156 C CA . ALA A 1 281 ? -0.098 17.386 44.697 1.00 94.94 281 ALA A CA 1
ATOM 2157 C C . ALA A 1 281 ? -1.546 17.309 45.225 1.00 94.94 281 ALA A C 1
ATOM 2159 O O . ALA A 1 281 ? -2.436 16.942 44.457 1.00 94.94 281 ALA A O 1
ATOM 2160 N N . PRO A 1 282 ? -1.825 17.684 46.491 1.00 95.69 282 PRO A N 1
ATOM 2161 C CA . PRO A 1 282 ? -3.196 17.77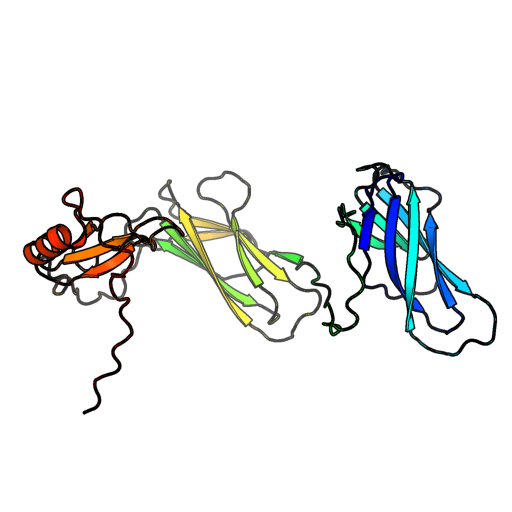1 46.992 1.00 95.69 282 PRO A CA 1
ATOM 2162 C C . PRO A 1 282 ? -4.070 18.678 46.119 1.00 95.69 282 PRO A C 1
ATOM 2164 O O . PRO A 1 282 ? -3.594 19.711 45.634 1.00 95.69 282 PRO A O 1
ATOM 2167 N N . LEU A 1 283 ? -5.357 18.341 45.970 1.00 94.50 283 LEU A N 1
ATOM 2168 C CA . LEU A 1 283 ? -6.308 19.063 45.107 1.00 94.50 283 LEU A CA 1
ATOM 2169 C C . LEU A 1 283 ? -6.233 20.591 45.273 1.00 94.50 283 LEU A C 1
ATOM 2171 O O . LEU A 1 283 ? -6.125 21.320 44.287 1.00 94.50 283 LEU A O 1
ATOM 2175 N N . GLN A 1 284 ? -6.192 21.074 46.517 1.00 95.19 284 GLN A N 1
ATOM 2176 C CA . GLN A 1 284 ? -6.136 22.505 46.831 1.00 95.19 284 GLN A CA 1
ATOM 2177 C C . GLN A 1 284 ? -4.884 23.200 46.258 1.00 95.19 284 GLN A C 1
ATOM 2179 O O . GLN A 1 284 ? -4.959 24.344 45.806 1.00 95.19 284 GLN A O 1
ATOM 2184 N N . ALA A 1 285 ? -3.733 22.519 46.230 1.00 94.75 285 ALA A N 1
ATOM 2185 C CA . ALA A 1 285 ? -2.505 23.050 45.641 1.00 94.75 285 ALA A CA 1
ATOM 2186 C C . ALA A 1 285 ? -2.593 23.103 44.107 1.00 94.75 285 ALA A C 1
ATOM 2188 O O . ALA A 1 285 ? -2.164 24.085 43.496 1.00 94.75 285 ALA A O 1
ATOM 2189 N N . CYS A 1 286 ? -3.190 22.084 43.480 1.00 95.81 286 CYS A N 1
ATOM 2190 C CA . CYS A 1 286 ? -3.438 22.060 42.038 1.00 95.81 286 CYS A CA 1
ATOM 2191 C C . CYS A 1 286 ? -4.426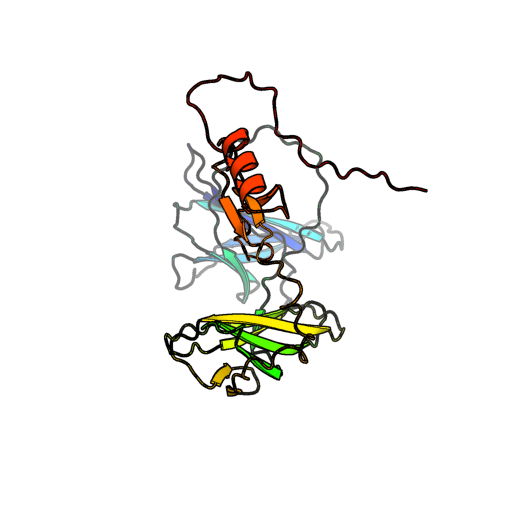 23.147 41.600 1.00 95.81 286 CYS A C 1
ATOM 2193 O O . CYS A 1 286 ? -4.189 23.819 40.595 1.00 95.81 286 CYS A O 1
ATOM 2195 N N . GLU A 1 287 ? -5.501 23.368 42.358 1.00 94.56 287 GLU A N 1
ATOM 2196 C CA . GLU A 1 287 ? -6.455 24.449 42.100 1.00 94.56 287 GLU A CA 1
ATOM 2197 C C . GLU A 1 287 ? -5.816 25.829 42.275 1.00 94.56 287 GLU A C 1
ATOM 2199 O O . GLU A 1 287 ? -5.984 26.690 41.413 1.00 94.56 287 GLU A O 1
ATOM 2204 N N . ALA A 1 288 ? -5.003 26.028 43.318 1.00 93.50 288 ALA A N 1
ATOM 2205 C CA . ALA A 1 288 ? -4.254 27.269 43.508 1.00 93.50 288 ALA A CA 1
ATOM 2206 C C . ALA A 1 288 ? -3.263 27.532 42.359 1.00 93.50 288 ALA A C 1
ATOM 2208 O O . ALA A 1 288 ? -3.139 28.668 41.888 1.00 93.50 288 ALA A O 1
ATOM 2209 N N . PHE A 1 289 ? -2.579 26.490 41.868 1.00 94.12 289 PHE A N 1
ATOM 2210 C CA . PHE A 1 289 ? -1.722 26.591 40.687 1.00 94.12 289 PHE A CA 1
ATOM 2211 C C . PHE A 1 289 ? -2.535 26.954 39.439 1.00 94.12 289 PHE A C 1
ATOM 2213 O O . PHE A 1 289 ? -2.136 27.858 38.701 1.00 94.12 289 PHE A O 1
ATOM 2220 N N . ARG A 1 290 ? -3.677 26.288 39.208 1.00 93.44 290 ARG A N 1
ATOM 2221 C CA . ARG A 1 290 ? -4.572 26.567 38.074 1.00 93.44 290 ARG A CA 1
ATOM 2222 C C . ARG A 1 290 ? -5.070 28.013 38.111 1.00 93.44 290 ARG A C 1
ATOM 2224 O O . ARG A 1 290 ? -4.951 28.707 37.106 1.00 93.44 290 ARG A O 1
ATOM 2231 N N . ALA A 1 291 ? -5.549 28.488 39.257 1.00 90.62 291 ALA A N 1
ATOM 2232 C CA . ALA A 1 291 ? -6.041 29.854 39.425 1.00 90.62 291 ALA A CA 1
ATOM 2233 C C . ALA A 1 291 ? -4.949 30.909 39.166 1.00 90.62 291 ALA A C 1
ATOM 2235 O O . ALA A 1 291 ? -5.204 31.940 38.553 1.00 90.62 291 ALA A O 1
ATOM 2236 N N . ARG A 1 292 ? -3.706 30.645 39.595 1.00 88.44 292 ARG A N 1
ATOM 2237 C CA . ARG A 1 292 ? -2.579 31.578 39.426 1.00 88.44 292 ARG A CA 1
ATOM 2238 C C . ARG A 1 292 ? -2.018 31.613 38.003 1.00 88.44 292 ARG A C 1
ATOM 2240 O O . ARG A 1 292 ? -1.598 32.675 37.551 1.00 88.44 292 ARG A O 1
ATOM 2247 N N . ASN A 1 293 ? -1.948 30.461 37.336 1.00 87.44 293 ASN A N 1
ATOM 2248 C CA . ASN A 1 293 ? -1.179 30.305 36.095 1.00 87.44 293 ASN A CA 1
ATOM 2249 C C . ASN A 1 293 ? -2.045 30.069 34.853 1.00 87.44 293 ASN A C 1
ATOM 2251 O O . ASN A 1 293 ? -1.586 30.308 33.737 1.00 87.44 293 ASN A O 1
ATOM 2255 N N . CYS A 1 294 ? -3.274 29.582 35.026 1.00 85.50 294 CYS A N 1
ATOM 2256 C CA . CYS A 1 294 ? -4.109 29.101 33.928 1.00 85.50 294 CYS A CA 1
ATOM 2257 C C . CYS A 1 294 ? -5.422 29.879 33.773 1.00 85.50 294 CYS A C 1
ATOM 2259 O O . CYS A 1 294 ? -5.901 30.041 32.650 1.00 85.50 294 CYS A O 1
ATOM 2261 N N . GLU A 1 295 ? -6.011 30.363 34.867 1.00 79.25 295 GLU A N 1
ATOM 2262 C CA . GLU A 1 295 ? -7.187 31.233 34.830 1.00 79.25 295 GLU A CA 1
ATOM 2263 C C . GLU A 1 295 ? -6.730 32.681 34.605 1.00 79.25 295 GLU A C 1
ATOM 2265 O O . GLU A 1 295 ? -5.864 33.200 35.307 1.00 79.25 295 GLU A O 1
ATOM 2270 N N . ARG A 1 296 ? -7.262 33.344 33.573 1.00 64.06 296 ARG A N 1
ATOM 2271 C CA . ARG A 1 296 ? -6.958 34.758 33.331 1.00 64.06 296 ARG A CA 1
ATOM 2272 C C . ARG A 1 296 ? -7.809 35.619 34.266 1.00 64.06 296 ARG A C 1
ATOM 2274 O O . ARG A 1 296 ? -9.027 35.594 34.108 1.00 64.06 296 ARG A O 1
ATOM 2281 N N . PRO A 1 297 ? -7.220 36.487 35.102 1.00 53.34 297 PRO A N 1
ATOM 2282 C CA . PRO A 1 297 ? -7.851 37.761 35.373 1.00 53.34 297 PRO A CA 1
ATOM 2283 C C . PRO A 1 297 ? -7.662 38.597 34.105 1.00 53.34 297 PRO A C 1
ATOM 2285 O O . PRO A 1 297 ? -6.558 38.703 33.563 1.00 53.34 297 PRO A O 1
ATOM 2288 N N . GLU A 1 298 ? -8.750 39.107 33.551 1.00 58.38 298 GLU A N 1
ATOM 2289 C CA . GLU A 1 298 ? -8.737 39.953 32.364 1.00 58.38 298 GLU A CA 1
ATOM 2290 C C . GLU A 1 298 ? -7.607 41.010 32.433 1.00 58.38 298 GLU A C 1
ATOM 2292 O O . GLU A 1 298 ? -7.432 41.704 33.428 1.00 58.38 298 GLU A O 1
ATOM 2297 N N . ALA A 1 299 ? -6.818 41.125 31.359 1.00 51.19 299 ALA A N 1
ATOM 2298 C CA . ALA A 1 299 ? -5.890 42.234 31.103 1.00 51.19 299 ALA A CA 1
ATOM 2299 C C . ALA A 1 299 ? -4.670 42.441 32.041 1.00 51.19 299 ALA A C 1
ATOM 2301 O O . ALA A 1 299 ? -4.496 43.496 32.647 1.00 51.19 299 ALA A O 1
ATOM 2302 N N . LYS A 1 300 ? -3.653 41.578 31.925 1.00 43.88 300 LYS A N 1
ATOM 2303 C CA . LYS A 1 300 ? -2.269 42.086 31.825 1.00 43.88 300 LYS A CA 1
ATOM 2304 C C . LYS A 1 300 ? -1.676 41.688 30.481 1.00 43.88 300 LYS A C 1
ATOM 2306 O O . LYS A 1 300 ? -1.375 40.522 30.237 1.00 43.88 300 LYS A O 1
ATOM 2311 N N . ARG A 1 301 ? -1.514 42.678 29.593 1.00 46.12 301 ARG A N 1
ATOM 2312 C CA . ARG A 1 301 ? -0.591 42.608 28.452 1.00 46.12 301 ARG A CA 1
ATOM 2313 C C . ARG A 1 301 ? 0.822 42.446 29.021 1.00 46.12 301 ARG A C 1
ATOM 2315 O O . ARG A 1 301 ? 1.544 43.423 29.167 1.00 46.12 301 ARG A O 1
ATOM 2322 N N . LEU A 1 302 ? 1.203 41.225 29.382 1.00 44.31 302 LEU A N 1
ATOM 2323 C CA . LEU A 1 302 ? 2.613 40.888 29.455 1.00 44.31 302 LEU A CA 1
ATOM 2324 C C . LEU A 1 302 ? 3.143 40.946 28.024 1.00 44.31 302 LEU A C 1
ATOM 2326 O O . LEU A 1 302 ? 2.593 40.319 27.114 1.00 44.31 302 LEU A O 1
ATOM 2330 N N . ALA A 1 303 ? 4.154 41.791 27.837 1.00 42.44 303 ALA A N 1
ATOM 2331 C CA . ALA A 1 303 ? 4.980 41.817 26.645 1.00 42.44 303 ALA A CA 1
ATOM 2332 C C . ALA A 1 303 ? 5.418 40.381 26.283 1.00 42.44 303 ALA A C 1
ATOM 2334 O O . ALA A 1 303 ? 5.551 39.546 27.182 1.00 42.44 303 ALA A O 1
ATOM 2335 N N . PRO A 1 304 ? 5.618 40.067 24.992 1.00 38.84 304 PRO A N 1
ATOM 2336 C CA . PRO A 1 304 ? 6.098 38.756 24.566 1.00 38.84 304 PRO A CA 1
ATOM 2337 C C . PRO A 1 304 ? 7.512 38.535 25.123 1.00 38.84 304 PRO A C 1
ATOM 2339 O O . PRO A 1 304 ? 8.491 39.001 24.556 1.00 38.84 304 PRO A O 1
ATOM 2342 N N . GLY A 1 305 ? 7.601 37.901 26.289 1.00 41.53 305 GLY A N 1
ATOM 2343 C CA . GLY A 1 305 ? 8.861 37.704 27.010 1.00 41.53 305 GLY A CA 1
ATOM 2344 C C . GLY A 1 305 ? 8.731 36.824 28.252 1.00 41.53 305 GLY A C 1
ATOM 2345 O O . GLY A 1 305 ? 9.519 36.953 29.178 1.00 41.53 305 GLY A O 1
ATOM 2346 N N . GLY A 1 306 ? 7.723 35.956 28.296 1.00 40.91 306 GLY A N 1
ATOM 2347 C CA . GLY A 1 306 ? 7.512 35.015 29.392 1.00 40.91 306 GLY A CA 1
ATOM 2348 C C . GLY A 1 306 ? 6.913 33.735 28.843 1.00 40.91 306 GLY A C 1
ATOM 2349 O O . GLY A 1 306 ? 5.738 33.452 29.068 1.00 40.91 306 GLY A O 1
ATOM 2350 N N . GLU A 1 307 ? 7.693 33.013 28.041 1.00 41.56 307 GLU A N 1
ATOM 2351 C CA . GLU A 1 307 ? 7.429 31.595 27.822 1.00 41.56 307 GLU A CA 1
ATOM 2352 C C . GLU A 1 307 ? 7.418 30.922 29.196 1.00 41.56 307 GLU A C 1
ATOM 2354 O O . GLU A 1 307 ? 8.313 31.148 30.012 1.00 41.56 307 GLU A O 1
ATOM 2359 N N . VAL A 1 308 ? 6.380 30.134 29.479 1.00 40.09 308 VAL A N 1
ATOM 2360 C CA . VAL A 1 308 ? 6.443 29.170 30.579 1.00 40.09 308 VAL A CA 1
ATOM 2361 C C . VAL A 1 308 ? 7.650 28.293 30.251 1.00 40.09 308 VAL A C 1
ATOM 2363 O O . VAL A 1 308 ? 7.637 27.700 29.168 1.00 40.09 308 VAL A O 1
ATOM 2366 N N . PRO A 1 309 ? 8.710 28.274 31.079 1.00 41.00 309 PRO A N 1
ATOM 2367 C CA . PRO A 1 309 ? 9.921 27.560 30.731 1.00 41.00 309 PRO A CA 1
ATOM 2368 C C . PRO A 1 309 ? 9.537 26.107 30.494 1.00 41.00 309 PRO A C 1
ATOM 2370 O O . PRO A 1 309 ? 8.969 25.441 31.363 1.00 41.00 309 PRO A O 1
ATOM 2373 N N . TRP A 1 310 ? 9.794 25.645 29.274 1.00 42.88 310 TRP A N 1
ATOM 2374 C CA . TRP A 1 310 ? 9.846 24.225 28.985 1.00 42.88 310 TRP A CA 1
ATOM 2375 C C . TRP A 1 310 ? 10.729 23.577 30.053 1.00 42.88 310 TRP A C 1
ATOM 2377 O O . TRP A 1 310 ? 11.777 24.153 30.364 1.00 42.88 310 TRP A O 1
ATOM 2387 N N . PRO A 1 311 ? 10.356 22.421 30.626 1.00 39.25 311 PRO A N 1
ATOM 2388 C CA . PRO A 1 311 ? 11.299 21.667 31.427 1.00 39.25 311 PRO A CA 1
ATOM 2389 C C . PRO A 1 311 ? 12.418 21.220 30.481 1.00 39.25 311 PRO A C 1
ATOM 2391 O O . PRO A 1 311 ? 12.318 20.205 29.794 1.00 39.25 311 PRO A O 1
ATOM 2394 N N . LEU A 1 312 ? 13.474 22.028 30.390 1.00 38.12 312 LEU A N 1
ATOM 2395 C CA . LEU A 1 312 ? 14.783 21.529 30.027 1.00 38.12 312 LEU A CA 1
ATOM 2396 C C . LEU A 1 312 ? 15.111 20.522 31.122 1.00 38.12 312 LEU A C 1
ATOM 2398 O O . LEU A 1 312 ? 15.004 20.836 32.303 1.00 38.12 312 LEU A O 1
ATOM 2402 N N . ALA A 1 313 ? 15.389 19.287 30.721 1.00 36.16 313 ALA A N 1
ATOM 2403 C CA . ALA A 1 313 ? 15.807 18.249 31.639 1.00 36.16 313 ALA A CA 1
ATOM 2404 C C . ALA A 1 313 ? 16.994 18.773 32.461 1.00 36.16 313 ALA A C 1
ATOM 2406 O O . ALA A 1 313 ? 18.086 18.948 31.920 1.00 36.16 313 ALA A O 1
ATOM 2407 N N . ASP A 1 314 ? 16.772 19.038 33.747 1.00 35.84 314 ASP A N 1
ATOM 2408 C CA . ASP A 1 314 ? 17.848 19.338 34.679 1.00 35.84 314 ASP A CA 1
ATOM 2409 C C . ASP A 1 314 ? 18.654 18.053 34.883 1.00 35.84 314 ASP A C 1
ATOM 2411 O O . ASP A 1 314 ? 18.318 17.169 35.672 1.00 35.84 314 ASP A O 1
ATOM 2415 N N . SER A 1 315 ? 19.737 17.926 34.123 1.00 45.78 315 SER A N 1
ATOM 2416 C CA . SER A 1 315 ? 20.813 16.988 34.403 1.00 45.78 315 SER A CA 1
ATOM 2417 C C . SER A 1 315 ? 21.593 17.489 35.618 1.00 45.78 315 SER A C 1
ATOM 2419 O O . SER A 1 315 ? 22.609 18.166 35.469 1.00 45.78 315 SER A O 1
ATOM 2421 N N . ALA A 1 316 ? 21.112 17.185 36.823 1.00 42.22 316 ALA A N 1
ATOM 2422 C CA . ALA A 1 316 ? 21.854 17.432 38.054 1.00 42.22 316 ALA A CA 1
ATOM 2423 C C . ALA A 1 316 ? 21.443 16.467 39.176 1.00 42.22 316 ALA A C 1
ATOM 2425 O O . ALA A 1 316 ? 20.761 16.854 40.112 1.00 42.22 316 ALA A O 1
ATOM 2426 N N . HIS A 1 317 ? 21.922 15.224 39.105 1.00 36.78 317 HIS A N 1
ATOM 2427 C CA . HIS A 1 317 ? 22.308 14.453 40.291 1.00 36.78 317 HIS A CA 1
ATOM 2428 C C . HIS A 1 317 ? 23.488 13.546 39.924 1.00 36.78 317 HIS A C 1
ATOM 2430 O O . HIS A 1 317 ? 23.324 12.395 39.533 1.00 36.78 317 HIS A O 1
ATOM 2436 N N . ALA A 1 318 ? 24.689 14.114 40.024 1.00 40.50 318 ALA A N 1
ATOM 2437 C CA . ALA A 1 318 ? 25.901 13.372 40.322 1.00 40.50 318 ALA A CA 1
ATOM 2438 C C . ALA A 1 318 ? 26.308 13.769 41.745 1.00 40.50 318 ALA A C 1
ATOM 2440 O O . ALA A 1 318 ? 26.675 14.919 41.980 1.00 40.50 318 ALA A O 1
ATOM 2441 N N . ASN A 1 319 ? 26.147 12.829 42.669 1.00 42.28 319 ASN A N 1
ATOM 2442 C CA . ASN A 1 319 ? 26.974 12.616 43.852 1.00 42.28 319 ASN A CA 1
ATOM 2443 C C . ASN A 1 319 ? 26.948 11.116 44.125 1.00 42.28 319 ASN A C 1
ATOM 2445 O O . ASN A 1 319 ? 25.823 10.568 44.166 1.00 42.28 319 ASN A O 1
#

Sequence (319 aa):
MASAPKVRKFSATTDRQPPGRSRLNVVGEVETIAGNKQPKLSRAEPQGIVPTQLILDLTIVDTGGGGTDDVAFREVRYTEPAAPGQFTSVLIRWNGKAVITLDVGESHQPRASAPNRGAREAEKVSSEKPQRVLGVGQYEARWIQRSTLVELTAIGILPCMNYHAQLEPRPERVVPAMWDMVFYIQNVCLMALRPFRASVVVHDAANADRLIVRDAAGTHEVPIQPWIGAEPFVASAEAIDIDLHGVHARLPKVGERPHGCIVVPEGTLLPAIYYRVFGPAPLQACEAFRARNCERPEAKRLAPGGEVPWPLADSAHAN

pLDDT: mean 84.33, std 19.07, range [35.84, 98.56]